Protein AF-A0AB34GRB2-F1 (afdb_monomer_lite)

Secondary structure (DSSP, 8-state):
-----------------PPPPPEETTEEHHHHTT-EEEETTEEEE-EEE--SS--TT-EEEEEEEEE--S-HHHHHHHHHS-S-HHHHHHHHHHHHHHHHHHHTT-EEEEEEEEEESBSSTT--B-SSPPPPPEEE--TTT--HHHHHHHHHTTT-GGG--PPEEP--------PPPTT--SEE-TT-PBPSS--TT-S--EEEEPPPPPS-GGG-----S--------------TT----S----------------

Foldseek 3Di:
DDDDDDDDDDDDDDPDDDDPFDDDQNHTVVCVVQPWDDDPNDTDAFAAEDDPWAAQLAKDKDWDKDFDDPDQVVLLVLQQDPPDVVVSVVVNVVVSVVSCVPRVVHIDTFWMWMWGQAPHRVRHGDQVIFIDFTFGDDCVPAFPVNVSVCSVVVVPCVPDPTDGGDDGDDDGDDDDDPQDAQEAEPSRHHDPPYDNPDNNHYYHDDDDQDPDPVSPDDDPDFDQDDDDDDRDDDPPPPPDCPDDDPPDDDDDDGDGDD

Sequence (258 aa):
MLWSPSTQLASDGNPRGSSPESFIHGIAESQLRYIRQKSNGRNFFQGIFSVTNPHPEIFLVARIEKVLQGNITHCAEPYIKNSDPAKTAQKVHRTAKQVCSRLGQYRMPFAWAARPIFKDIQGSLDLDGRFSPLYKQDSSKLSSEDILKLLSEYKKPEKTKLQIIPGQLNITVECVPVDLSNCITSSYVPLKPFEKNCQNITVEVEEFVPEMTKYCYPFTIYKNHLYVYPLQLKYDSQKTFAKVHSVNYIFWGVKCYL

pLDDT: mean 74.5, std 19.5, range [21.81, 93.88]

Organism: Eschrichtius robustus (NCBI:txid9764)

InterPro domains:
  IPR026791 Dedicator of cytokinesis [PTHR23317] (26-243)

Radius of gyration: 22.98 Å; chains: 1; bounding box: 51×56×65 Å

Structure (mmCIF, N/CA/C/O backbone):
data_AF-A0AB34GRB2-F1
#
_entry.id   AF-A0AB34GRB2-F1
#
loop_
_atom_site.group_PDB
_atom_site.id
_atom_site.type_symbol
_atom_site.label_atom_id
_atom_site.label_alt_id
_atom_site.label_comp_id
_atom_site.label_asym_id
_atom_site.label_entity_id
_atom_site.label_seq_id
_atom_site.pdbx_PDB_ins_code
_atom_site.Cartn_x
_atom_site.Cartn_y
_atom_site.Cartn_z
_atom_site.occupancy
_atom_site.B_iso_or_equiv
_atom_site.auth_seq_id
_atom_site.auth_comp_id
_atom_site.auth_asym_id
_atom_site.auth_atom_id
_atom_site.pdbx_PDB_model_num
ATOM 1 N N . MET A 1 1 ? -15.550 -38.891 -11.348 1.00 27.02 1 MET A N 1
ATOM 2 C CA . MET A 1 1 ? -16.618 -39.278 -12.298 1.00 27.02 1 MET A CA 1
ATOM 3 C C . MET A 1 1 ? -17.055 -37.995 -12.990 1.00 27.02 1 MET A C 1
ATOM 5 O O . MET A 1 1 ? -17.318 -37.056 -12.262 1.00 27.02 1 MET A O 1
ATOM 9 N N . LEU A 1 2 ? -17.069 -37.791 -14.305 1.00 26.56 2 LEU A N 1
ATOM 10 C CA . LEU A 1 2 ? -16.874 -38.613 -15.502 1.00 26.56 2 LEU A CA 1
ATOM 11 C C . LEU A 1 2 ? -16.468 -37.653 -16.654 1.00 26.56 2 LEU A C 1
ATOM 13 O O . LEU A 1 2 ? -16.975 -36.542 -16.715 1.0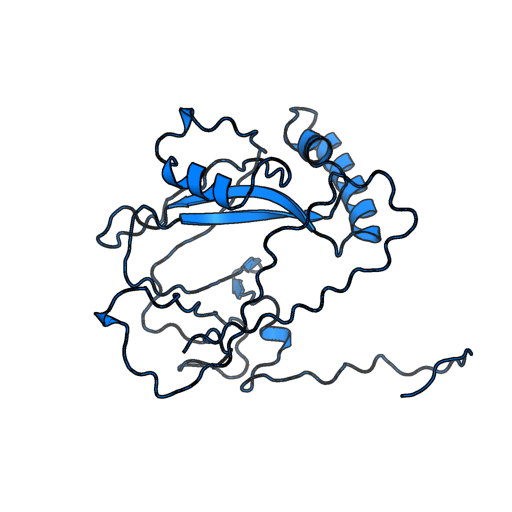0 26.56 2 LEU A O 1
ATOM 17 N N . TRP A 1 3 ? -15.567 -38.132 -17.517 1.00 21.81 3 TRP A N 1
ATOM 18 C CA . TRP A 1 3 ? -15.352 -37.846 -18.952 1.00 21.81 3 TRP A CA 1
ATOM 19 C C . TRP A 1 3 ? -15.154 -36.434 -19.563 1.00 21.81 3 TRP A C 1
ATOM 21 O O . TRP A 1 3 ? -15.990 -35.542 -19.499 1.00 21.81 3 TRP A O 1
ATOM 31 N N . SER A 1 4 ? -14.038 -36.331 -20.302 1.00 24.64 4 SER A N 1
ATOM 32 C CA . SER A 1 4 ? -13.740 -35.469 -21.474 1.00 24.64 4 SER A CA 1
ATOM 33 C C . SER A 1 4 ? -14.314 -36.103 -22.778 1.00 24.64 4 SER A C 1
ATOM 35 O O . SER A 1 4 ? -14.938 -37.155 -22.658 1.00 24.64 4 SER A O 1
ATOM 37 N N . PRO A 1 5 ? -13.930 -35.725 -24.027 1.00 54.19 5 PRO A N 1
ATOM 38 C CA . PRO A 1 5 ? -13.740 -34.432 -24.733 1.00 54.19 5 PRO A CA 1
ATOM 39 C C . PRO A 1 5 ? -14.505 -34.380 -26.105 1.00 54.19 5 PRO A C 1
ATOM 41 O O . PRO A 1 5 ? -15.027 -35.405 -26.531 1.00 54.19 5 PRO A O 1
ATOM 44 N N . SER A 1 6 ? -14.512 -33.244 -26.843 1.00 27.88 6 SER A N 1
ATOM 45 C CA . SER A 1 6 ? -14.322 -33.129 -28.331 1.00 27.88 6 SER A CA 1
ATOM 46 C C . SER A 1 6 ? -15.034 -31.941 -29.025 1.00 27.88 6 SER A C 1
ATOM 48 O O . SER A 1 6 ? -16.241 -31.769 -28.935 1.00 27.88 6 SER A O 1
ATOM 50 N N . THR A 1 7 ? -14.220 -31.158 -29.745 1.00 30.47 7 THR A N 1
ATOM 51 C CA . THR A 1 7 ? -14.365 -30.575 -31.105 1.00 30.47 7 THR A CA 1
ATOM 52 C C . THR A 1 7 ? -15.746 -30.454 -31.785 1.00 30.47 7 THR A C 1
ATOM 54 O O . THR A 1 7 ? -16.326 -31.472 -32.133 1.00 30.47 7 THR A O 1
ATOM 57 N N . GLN A 1 8 ? -16.159 -29.233 -32.172 1.00 25.78 8 GLN A N 1
ATOM 58 C CA . GLN A 1 8 ? -16.252 -28.720 -33.567 1.00 25.78 8 GLN A CA 1
ATOM 59 C C . GLN A 1 8 ? -17.035 -27.390 -33.659 1.00 25.78 8 GLN A C 1
ATOM 61 O O . GLN A 1 8 ? -17.900 -27.095 -32.841 1.00 25.78 8 GLN A O 1
ATOM 66 N N . LEU A 1 9 ? -16.665 -26.577 -34.658 1.00 33.97 9 LEU A N 1
ATOM 67 C CA . LEU A 1 9 ? -17.259 -25.288 -35.020 1.00 33.97 9 LEU A CA 1
ATOM 68 C C . LEU A 1 9 ? -18.750 -25.404 -35.376 1.00 33.97 9 LEU A C 1
ATOM 70 O O . LEU A 1 9 ? -19.115 -26.216 -36.221 1.00 33.97 9 LEU A O 1
ATOM 74 N N . ALA A 1 10 ? -19.550 -24.459 -34.883 1.00 28.45 10 ALA A N 1
ATOM 75 C CA . ALA A 1 10 ? -20.727 -23.955 -35.583 1.00 28.45 10 ALA A CA 1
ATOM 76 C C . ALA A 1 10 ? -20.834 -22.442 -35.340 1.00 28.45 10 ALA A C 1
ATOM 78 O O . ALA A 1 10 ? -20.855 -21.974 -34.202 1.00 28.45 10 ALA A O 1
ATOM 79 N N . SER A 1 11 ? -20.820 -21.688 -36.436 1.00 36.62 11 SER A N 1
ATOM 80 C CA . SER A 1 11 ? -21.210 -20.283 -36.496 1.00 36.62 11 SER A CA 1
ATOM 81 C C . SER A 1 11 ? -22.723 -20.209 -36.342 1.00 36.62 11 SER A C 1
ATOM 83 O O . SER A 1 11 ? -23.408 -20.809 -37.157 1.00 36.62 11 SER A O 1
ATOM 85 N N . ASP A 1 12 ? -23.221 -19.455 -35.363 1.00 30.14 12 ASP A N 1
ATOM 86 C CA . ASP A 1 12 ? -24.378 -18.582 -35.570 1.00 30.14 12 ASP A CA 1
ATOM 87 C C . ASP A 1 12 ? -24.493 -17.548 -34.446 1.00 30.14 12 ASP A C 1
ATOM 89 O O . ASP A 1 12 ? -24.194 -17.804 -33.278 1.00 30.14 12 ASP A O 1
ATOM 93 N N . GLY A 1 13 ? -24.826 -16.323 -34.846 1.00 40.25 13 GLY A N 1
ATOM 94 C CA . GLY A 1 13 ? -24.768 -15.135 -34.010 1.00 40.25 13 GLY A CA 1
ATOM 95 C C . GLY A 1 13 ? -25.856 -15.076 -32.941 1.00 40.25 13 GLY A C 1
ATOM 96 O O . GLY A 1 13 ? -27.032 -15.286 -33.214 1.00 40.25 13 GLY A O 1
ATOM 97 N N . ASN A 1 14 ? -25.459 -14.677 -31.733 1.00 30.56 14 ASN A N 1
ATOM 98 C CA . ASN A 1 14 ? -26.323 -13.979 -30.784 1.00 30.56 14 ASN A CA 1
ATOM 99 C C . ASN A 1 14 ? -25.435 -13.116 -29.859 1.00 30.56 14 ASN A C 1
ATOM 101 O O . ASN A 1 14 ? -24.298 -13.512 -29.570 1.00 30.56 14 ASN A O 1
ATOM 105 N N . PRO A 1 15 ? -25.869 -11.913 -29.436 1.00 41.78 15 PRO A N 1
ATOM 106 C CA . PRO A 1 15 ? -25.016 -10.970 -28.739 1.00 41.78 15 PRO A CA 1
ATOM 107 C C . PRO A 1 15 ? -24.696 -11.503 -27.343 1.00 41.78 15 PRO A C 1
ATOM 109 O O . PRO A 1 15 ? -25.518 -12.143 -26.692 1.00 41.78 15 PRO A O 1
ATOM 112 N N . ARG A 1 16 ? -23.458 -11.246 -26.917 1.00 39.62 16 ARG A N 1
ATOM 113 C CA . ARG A 1 16 ? -22.867 -11.616 -25.626 1.00 39.62 16 ARG A CA 1
ATOM 114 C C . ARG A 1 16 ? -23.901 -11.571 -24.496 1.00 39.62 16 ARG A C 1
ATOM 116 O O . ARG A 1 16 ? -24.276 -10.488 -24.055 1.00 39.62 16 ARG A O 1
ATOM 123 N N . GLY A 1 17 ? -24.312 -12.744 -24.014 1.00 35.34 17 GLY A N 1
ATOM 124 C CA . GLY A 1 17 ? -25.063 -12.862 -22.773 1.00 35.34 17 GLY A CA 1
ATOM 125 C C . GLY A 1 17 ? -24.242 -12.251 -21.644 1.00 35.34 17 GLY A C 1
ATOM 126 O O . GLY A 1 17 ? -23.147 -12.723 -21.338 1.00 35.34 17 GLY A O 1
ATOM 127 N N . SER A 1 18 ? -24.744 -11.167 -21.058 1.00 52.47 18 SER A N 1
ATOM 128 C CA . SER A 1 18 ? -24.272 -10.690 -19.766 1.00 52.47 18 SER A CA 1
ATOM 129 C C . SER A 1 18 ? -24.485 -11.824 -18.770 1.00 52.47 18 SER A C 1
ATOM 131 O O . SER A 1 18 ? -25.618 -12.265 -18.575 1.00 52.47 18 SER A O 1
ATOM 133 N N . SER A 1 19 ? -23.407 -12.322 -18.165 1.00 58.12 19 SER A N 1
ATOM 134 C CA . SER A 1 19 ? -23.514 -13.188 -16.991 1.00 58.12 19 SER A CA 1
ATOM 135 C C . SER A 1 19 ? -24.478 -12.539 -15.988 1.00 58.12 19 SER A C 1
ATOM 137 O O . SER A 1 19 ? -24.339 -11.330 -15.775 1.00 58.12 19 SER A O 1
ATOM 139 N N . PRO A 1 20 ? -25.437 -13.277 -15.401 1.00 71.75 20 PRO A N 1
ATOM 140 C CA . PRO A 1 20 ? -26.362 -12.702 -14.431 1.00 71.75 20 PRO A CA 1
ATOM 141 C C . PRO A 1 20 ? -25.567 -12.029 -13.309 1.00 71.75 20 PRO A C 1
ATOM 143 O O . PRO A 1 20 ? -24.647 -12.628 -12.749 1.00 71.75 20 PRO A O 1
ATOM 146 N N . GLU A 1 21 ? -25.872 -10.759 -13.045 1.00 79.81 21 GLU A N 1
ATOM 147 C CA . GLU A 1 21 ? -25.215 -9.988 -11.993 1.00 79.81 21 GLU A CA 1
ATOM 148 C C . GLU A 1 21 ? -25.595 -10.589 -10.635 1.00 79.81 21 GLU A C 1
ATOM 150 O O . GLU A 1 21 ? -26.772 -10.690 -10.287 1.00 79.81 21 GLU A O 1
ATOM 155 N N . SER A 1 22 ? -24.594 -11.060 -9.896 1.00 84.06 22 SER A N 1
ATOM 156 C CA . SER A 1 22 ? -24.742 -11.570 -8.537 1.00 84.06 22 SER A CA 1
ATOM 157 C C . SER A 1 22 ? -24.906 -10.408 -7.560 1.00 84.06 22 SER A C 1
ATOM 159 O O . SER A 1 22 ? -24.262 -9.366 -7.695 1.00 84.06 22 SER A O 1
ATOM 161 N N . PHE A 1 23 ? -25.751 -10.598 -6.548 1.00 82.62 23 PHE A N 1
ATOM 162 C CA . PHE A 1 23 ? -25.981 -9.614 -5.493 1.00 82.62 23 PHE A CA 1
ATOM 163 C C . PHE A 1 23 ? -25.567 -10.185 -4.137 1.00 82.62 23 PHE A C 1
ATOM 165 O O . PHE A 1 23 ? -25.915 -11.315 -3.799 1.00 82.62 23 PHE A O 1
ATOM 172 N N . ILE A 1 24 ? -24.864 -9.383 -3.340 1.00 79.69 24 ILE A N 1
ATOM 173 C CA . ILE A 1 24 ? -24.486 -9.686 -1.957 1.00 79.69 24 ILE A CA 1
ATOM 174 C C . ILE A 1 24 ? -25.167 -8.643 -1.072 1.00 79.69 24 ILE A C 1
ATOM 176 O O . ILE A 1 24 ? -24.958 -7.447 -1.252 1.00 79.69 24 ILE A O 1
ATOM 180 N N . HIS A 1 25 ? -26.039 -9.081 -0.159 1.00 83.31 25 HIS A N 1
ATOM 181 C CA . HIS A 1 25 ? -26.825 -8.192 0.714 1.00 83.31 25 HIS A CA 1
ATOM 182 C C . HIS A 1 25 ? -27.579 -7.062 -0.027 1.00 83.31 25 HIS A C 1
ATOM 184 O O . HIS A 1 25 ? -27.775 -5.976 0.511 1.00 83.31 25 HIS A O 1
ATOM 190 N N . GLY A 1 26 ? -28.021 -7.321 -1.264 1.00 79.62 26 GLY A N 1
ATOM 191 C CA . GLY A 1 26 ? -28.734 -6.346 -2.101 1.00 79.62 26 GLY A CA 1
ATOM 192 C C . GLY A 1 26 ? -27.837 -5.363 -2.864 1.00 79.62 26 GLY A C 1
ATOM 193 O O . GLY A 1 26 ? -28.360 -4.487 -3.546 1.00 79.62 26 GLY A O 1
ATOM 194 N N . ILE A 1 27 ? -26.512 -5.519 -2.787 1.00 82.50 27 ILE A N 1
ATOM 195 C CA . ILE A 1 27 ? -25.517 -4.752 -3.546 1.00 82.50 27 ILE A CA 1
ATOM 196 C C . ILE A 1 27 ? -25.003 -5.619 -4.695 1.00 82.50 27 ILE A C 1
ATOM 198 O O . ILE A 1 27 ? -24.708 -6.798 -4.495 1.00 82.50 27 ILE A O 1
ATOM 202 N N . ALA A 1 28 ? -24.873 -5.050 -5.891 1.00 82.88 28 ALA A N 1
ATOM 203 C CA . ALA A 1 28 ? -24.285 -5.761 -7.019 1.00 82.88 28 ALA A CA 1
ATOM 204 C C . ALA A 1 28 ? -22.810 -6.103 -6.741 1.00 82.88 28 ALA A C 1
ATOM 206 O O . ALA A 1 28 ? -22.023 -5.239 -6.350 1.00 82.88 28 ALA A O 1
ATOM 207 N N . GLU A 1 29 ? -22.394 -7.349 -6.982 1.00 82.12 29 GLU A N 1
ATOM 208 C CA . GLU A 1 29 ? -21.014 -7.795 -6.734 1.00 82.12 29 GLU A CA 1
ATOM 209 C C . GLU A 1 29 ? -19.994 -6.966 -7.539 1.00 82.12 29 GLU A C 1
ATOM 211 O O . GLU A 1 29 ? -18.870 -6.729 -7.096 1.00 82.12 29 GLU A O 1
ATOM 216 N N . SER A 1 30 ? -20.406 -6.449 -8.700 1.00 78.50 30 SER A N 1
ATOM 217 C CA . SER A 1 30 ? -19.626 -5.525 -9.527 1.00 78.50 30 SER A CA 1
ATOM 218 C C . SER A 1 30 ? -19.207 -4.251 -8.777 1.00 78.50 30 SER A C 1
ATOM 220 O O . SER A 1 30 ? -18.108 -3.750 -9.011 1.00 78.50 30 SER A O 1
ATOM 222 N N . GLN A 1 31 ? -20.034 -3.765 -7.845 1.00 74.12 31 GLN A N 1
ATOM 223 C CA . GLN A 1 31 ? -19.761 -2.593 -7.007 1.00 74.12 31 GLN A CA 1
ATOM 224 C C . GLN A 1 31 ? -18.837 -2.913 -5.823 1.00 74.12 31 GLN A C 1
ATOM 226 O O . GLN A 1 31 ? -18.168 -2.023 -5.303 1.00 74.12 31 GLN A O 1
ATOM 231 N N . LEU A 1 32 ? -18.775 -4.182 -5.409 1.00 73.00 32 LEU A N 1
ATOM 232 C CA . LEU A 1 32 ? -17.924 -4.659 -4.314 1.00 73.00 32 LEU A CA 1
ATOM 233 C C . LEU A 1 32 ? -16.517 -5.052 -4.791 1.00 73.00 32 LEU A C 1
ATOM 235 O O . LEU A 1 32 ? -15.560 -5.071 -4.013 1.00 73.00 32 LEU A O 1
ATOM 239 N N . ARG A 1 33 ? -16.356 -5.344 -6.086 1.00 63.81 33 ARG A N 1
ATOM 240 C CA . ARG A 1 33 ? -15.054 -5.641 -6.694 1.00 63.81 33 ARG A CA 1
ATOM 241 C C . ARG A 1 33 ? -14.240 -4.360 -6.849 1.00 63.81 33 ARG A C 1
ATOM 243 O O . ARG A 1 33 ? -14.507 -3.552 -7.730 1.00 63.81 33 ARG A O 1
ATOM 250 N N . TYR A 1 34 ? -13.183 -4.228 -6.043 1.00 61.94 34 TYR A N 1
ATOM 251 C CA . TYR A 1 34 ? -12.310 -3.048 -6.019 1.00 61.94 34 TYR A CA 1
ATOM 252 C C . TYR A 1 34 ? -13.103 -1.773 -5.732 1.00 61.94 34 TYR A C 1
ATOM 254 O O . TYR A 1 34 ? -13.219 -0.918 -6.608 1.00 61.94 34 TYR A O 1
ATOM 262 N N . ILE A 1 35 ? -13.631 -1.666 -4.510 1.00 64.38 35 ILE A N 1
ATOM 263 C CA . ILE A 1 35 ? -14.419 -0.517 -4.052 1.00 64.38 35 ILE A CA 1
ATOM 264 C C . ILE A 1 35 ? -13.646 0.772 -4.329 1.00 64.38 35 ILE A C 1
ATOM 266 O O . ILE A 1 35 ? -12.600 1.060 -3.743 1.00 64.38 35 ILE A O 1
ATOM 270 N N . ARG A 1 36 ? -14.141 1.491 -5.333 1.00 66.44 36 ARG A N 1
ATOM 271 C CA . ARG A 1 36 ? -13.562 2.707 -5.884 1.00 66.44 36 ARG A CA 1
ATOM 272 C C . ARG A 1 36 ? -14.612 3.777 -5.765 1.00 66.44 36 ARG A C 1
ATOM 274 O O . ARG A 1 36 ? -15.684 3.657 -6.348 1.00 66.44 36 ARG A O 1
ATOM 281 N N . GLN A 1 37 ? -14.267 4.835 -5.064 1.00 66.56 37 GLN A N 1
ATOM 282 C CA . GLN A 1 37 ? -15.073 6.030 -5.048 1.00 66.56 37 GLN A CA 1
ATOM 283 C C . GLN A 1 37 ? -14.692 6.948 -6.194 1.00 66.56 37 GLN A C 1
ATOM 285 O O . GLN A 1 37 ? -13.540 6.974 -6.640 1.00 66.56 37 GLN A O 1
ATOM 290 N N . LYS A 1 38 ? -15.671 7.720 -6.659 1.00 64.75 38 LYS A N 1
ATOM 291 C CA . LYS A 1 38 ? -15.465 8.785 -7.637 1.00 64.75 38 LYS A CA 1
ATOM 292 C C . LYS A 1 38 ? -15.625 10.138 -6.965 1.00 64.75 38 LYS A C 1
ATOM 294 O O . LYS A 1 38 ? -16.671 10.435 -6.401 1.00 64.75 38 LYS A O 1
ATOM 299 N N . SER A 1 39 ? -14.608 10.982 -7.099 1.00 65.25 39 SER A N 1
ATOM 300 C CA . SER A 1 39 ? -14.648 12.392 -6.700 1.00 65.25 39 SER A CA 1
ATOM 301 C C . SER A 1 39 ? -13.865 13.195 -7.725 1.00 65.25 39 SER A C 1
ATOM 303 O O . SER A 1 39 ? -12.772 12.795 -8.133 1.00 65.25 39 SER A O 1
ATOM 305 N N . ASN A 1 40 ? -14.452 14.293 -8.206 1.00 66.94 40 ASN A N 1
ATOM 306 C CA . ASN A 1 40 ? -13.853 15.183 -9.208 1.00 66.94 40 ASN A CA 1
ATOM 307 C C . ASN A 1 40 ? -13.299 14.446 -10.449 1.00 66.94 40 ASN A C 1
ATOM 309 O O . ASN A 1 40 ? -12.215 14.750 -10.945 1.00 66.94 40 ASN A O 1
ATOM 313 N N . GLY A 1 41 ? -14.018 13.423 -10.927 1.00 68.25 41 GLY A N 1
ATOM 314 C CA . GLY A 1 41 ? -13.624 12.625 -12.097 1.00 68.25 41 GLY A CA 1
ATOM 315 C C . GLY A 1 41 ? -12.454 11.658 -11.867 1.00 68.25 41 GLY A C 1
ATOM 316 O O . GLY A 1 41 ? -11.987 11.032 -12.819 1.00 68.25 41 GLY A O 1
ATOM 317 N N . ARG A 1 42 ? -11.976 11.503 -10.626 1.00 64.75 42 ARG A N 1
ATOM 318 C CA . ARG A 1 42 ? -10.907 10.566 -10.258 1.00 64.75 42 ARG A CA 1
ATOM 319 C C . ARG A 1 42 ? -11.463 9.407 -9.445 1.00 64.75 42 ARG A C 1
ATOM 321 O O . ARG A 1 42 ? -12.305 9.603 -8.575 1.00 64.75 42 ARG A O 1
ATOM 328 N N . ASN A 1 43 ? -10.958 8.208 -9.733 1.00 67.25 43 ASN A N 1
ATOM 329 C CA . ASN A 1 43 ? -11.222 7.029 -8.917 1.00 67.25 43 ASN A CA 1
ATOM 330 C C . ASN A 1 43 ? -10.195 6.968 -7.785 1.00 67.25 43 ASN A C 1
ATOM 332 O O . ASN A 1 43 ? -8.995 7.030 -8.058 1.00 67.25 43 ASN A O 1
ATOM 336 N N . PHE A 1 44 ? -10.651 6.794 -6.553 1.00 69.44 44 PHE A N 1
ATOM 337 C CA . PHE A 1 44 ? -9.796 6.560 -5.395 1.00 69.44 44 PHE A CA 1
ATOM 338 C C . PHE A 1 44 ? -10.303 5.361 -4.602 1.00 69.44 44 PHE A C 1
ATOM 340 O O . PHE A 1 44 ? -11.483 5.020 -4.639 1.00 69.44 44 PHE A O 1
ATOM 347 N N . PHE A 1 45 ? -9.384 4.684 -3.926 1.00 74.50 45 PHE A N 1
ATOM 348 C CA . PHE A 1 45 ? -9.732 3.659 -2.954 1.00 74.50 45 PHE A CA 1
ATOM 349 C C . PHE A 1 45 ? -9.952 4.347 -1.612 1.00 74.50 45 PHE A C 1
ATOM 351 O O . PHE A 1 45 ? -9.134 5.180 -1.221 1.00 74.50 45 PHE A O 1
ATOM 358 N N . GLN A 1 46 ? -11.032 3.994 -0.924 1.00 76.06 46 GLN A N 1
ATOM 359 C CA . GLN A 1 46 ? -11.300 4.456 0.432 1.00 76.06 46 GLN A CA 1
ATOM 360 C C . GLN A 1 46 ? -11.543 3.251 1.333 1.00 76.06 46 GLN A C 1
ATOM 362 O O . GLN A 1 46 ? -12.214 2.294 0.945 1.00 76.06 46 GLN A O 1
ATOM 367 N N . GLY A 1 47 ? -10.984 3.317 2.535 1.00 79.81 47 GLY A N 1
ATOM 368 C CA . GLY A 1 47 ? -11.255 2.393 3.623 1.00 79.81 47 GLY A CA 1
ATOM 369 C C . GLY A 1 47 ? -11.363 3.184 4.916 1.00 79.81 47 GLY A C 1
ATOM 370 O O . GLY A 1 47 ? -10.669 4.187 5.087 1.00 79.81 47 GLY A O 1
ATOM 371 N N . ILE A 1 48 ? -12.249 2.739 5.794 1.00 84.19 48 ILE A N 1
ATOM 372 C CA . ILE A 1 48 ? -12.386 3.249 7.155 1.00 84.19 48 ILE A CA 1
ATOM 373 C C . ILE A 1 48 ? -11.753 2.228 8.079 1.00 84.19 48 ILE A C 1
ATOM 375 O O . ILE A 1 48 ? -11.944 1.025 7.905 1.00 84.19 48 ILE A O 1
ATOM 379 N N . PHE A 1 49 ? -11.016 2.725 9.060 1.00 85.25 49 PHE A N 1
ATOM 380 C CA . PHE A 1 49 ? -10.341 1.902 10.044 1.00 85.25 49 PHE A CA 1
ATOM 381 C C . PHE A 1 49 ? -10.777 2.360 11.425 1.00 85.25 49 PHE A C 1
ATOM 383 O O . PHE A 1 49 ? -10.586 3.523 11.786 1.00 85.25 49 PHE A O 1
ATOM 390 N N . SER A 1 50 ? -11.336 1.433 12.190 1.00 82.50 50 SER A N 1
ATOM 391 C CA . SER A 1 50 ? -11.540 1.611 13.622 1.00 82.50 50 SER A CA 1
ATOM 392 C C . SER A 1 50 ? -10.227 1.268 14.323 1.00 82.50 50 SER A C 1
ATOM 394 O O . SER A 1 50 ? -9.676 0.193 14.102 1.00 82.50 50 SER A O 1
ATOM 396 N N . VAL A 1 51 ? -9.685 2.200 15.111 1.00 84.31 51 VAL A N 1
ATOM 397 C CA . VAL A 1 51 ? -8.412 2.011 15.823 1.00 84.31 51 VAL A CA 1
ATOM 398 C C . VAL A 1 51 ? -8.657 2.135 17.319 1.00 84.31 51 VAL A C 1
ATOM 400 O O . VAL A 1 51 ? -8.815 3.240 17.836 1.00 84.31 51 VAL A O 1
ATOM 403 N N . THR A 1 52 ? -8.675 1.000 18.017 1.00 84.06 52 THR A N 1
ATOM 404 C CA . THR A 1 52 ? -8.972 0.954 19.457 1.00 84.06 52 THR A CA 1
ATOM 405 C C . THR A 1 52 ? -7.825 1.493 20.311 1.00 84.06 52 THR A C 1
ATOM 407 O O . THR A 1 52 ? -8.061 2.097 21.356 1.00 84.06 52 THR A O 1
ATOM 410 N N . ASN A 1 53 ? -6.575 1.271 19.890 1.00 85.50 53 ASN A N 1
ATOM 411 C CA . ASN A 1 53 ? -5.384 1.697 20.627 1.00 85.50 53 ASN A CA 1
ATOM 412 C C . ASN A 1 53 ? -4.422 2.478 19.717 1.00 85.50 53 ASN A C 1
ATOM 414 O O . ASN A 1 53 ? -3.514 1.879 19.132 1.00 85.50 53 ASN A O 1
ATOM 418 N N . PRO A 1 54 ? -4.613 3.800 19.566 1.00 89.56 54 PRO A N 1
ATOM 419 C CA . PRO A 1 54 ? -3.730 4.624 18.755 1.00 89.56 54 PRO A CA 1
ATOM 420 C C . PRO A 1 54 ? -2.278 4.578 19.242 1.00 89.56 54 PRO A C 1
ATOM 422 O O . PRO A 1 54 ? -2.002 4.617 20.440 1.00 89.56 54 PRO A O 1
ATOM 425 N N . HIS A 1 55 ? -1.329 4.507 18.308 1.00 90.88 55 HIS A N 1
ATOM 426 C CA . HIS A 1 55 ? 0.093 4.426 18.638 1.00 90.88 55 HIS A CA 1
ATOM 427 C C . HIS A 1 55 ? 0.960 4.997 17.505 1.00 90.88 55 HIS A C 1
ATOM 429 O O . HIS A 1 55 ? 0.661 4.747 16.333 1.00 90.88 55 HIS A O 1
ATOM 435 N N . PRO A 1 56 ? 2.079 5.691 17.802 1.00 90.00 56 PRO A N 1
ATOM 436 C CA . PRO A 1 56 ? 2.984 6.222 16.776 1.00 90.00 56 PRO A CA 1
ATOM 437 C C . PRO A 1 56 ? 3.710 5.143 15.956 1.00 90.00 56 PRO A C 1
ATOM 439 O O . PRO A 1 56 ? 4.359 5.461 14.963 1.00 90.00 56 PRO A O 1
ATOM 442 N N . GLU A 1 57 ? 3.614 3.874 16.362 1.00 90.00 57 GLU A N 1
ATOM 443 C CA . GLU A 1 57 ? 4.124 2.718 15.606 1.00 90.00 57 GLU A CA 1
ATOM 444 C C . GLU A 1 57 ? 3.047 2.031 14.753 1.00 90.00 57 GLU A C 1
ATOM 446 O O . GLU A 1 57 ? 3.283 0.963 14.192 1.00 90.00 57 GLU A O 1
ATOM 451 N N . ILE A 1 58 ? 1.861 2.631 14.622 1.00 90.62 58 ILE A N 1
ATOM 452 C CA . ILE A 1 58 ? 0.897 2.226 13.599 1.00 90.62 58 ILE A CA 1
ATOM 453 C C . ILE A 1 58 ? 1.294 2.911 12.296 1.00 90.62 58 ILE A C 1
ATOM 455 O O . ILE A 1 58 ? 1.205 4.135 12.150 1.00 90.62 58 ILE A O 1
ATOM 459 N N . PHE A 1 59 ? 1.727 2.098 11.338 1.00 91.62 59 PHE A N 1
ATOM 460 C CA . PHE A 1 59 ? 2.175 2.552 10.031 1.00 91.62 59 PHE A CA 1
ATOM 461 C C . PHE A 1 59 ? 1.167 2.197 8.947 1.00 91.62 59 PHE A C 1
ATOM 463 O O . PHE A 1 59 ? 0.688 1.068 8.861 1.00 91.62 59 PHE A O 1
ATOM 470 N N . LEU A 1 60 ? 0.949 3.137 8.034 1.00 91.12 60 LEU A N 1
ATOM 471 C CA . LEU A 1 60 ? 0.403 2.830 6.726 1.00 91.12 60 LEU A CA 1
ATOM 472 C C . LEU A 1 60 ? 1.552 2.442 5.801 1.00 91.12 60 LEU A C 1
ATOM 474 O O . LEU A 1 60 ? 2.432 3.254 5.515 1.00 91.12 60 LEU A O 1
ATOM 478 N N . VAL A 1 61 ? 1.530 1.197 5.327 1.00 92.12 61 VAL A N 1
ATOM 479 C CA . VAL A 1 61 ? 2.535 0.651 4.411 1.00 92.12 61 VAL A CA 1
ATOM 480 C C . VAL A 1 61 ? 1.937 0.548 3.015 1.00 92.12 61 VAL A C 1
ATOM 482 O O . VAL A 1 61 ? 1.025 -0.237 2.765 1.00 92.12 61 VAL A O 1
ATOM 485 N N . ALA A 1 62 ? 2.481 1.316 2.080 1.00 91.88 62 ALA A N 1
ATOM 486 C CA . ALA A 1 62 ? 2.131 1.236 0.675 1.00 91.88 62 ALA A CA 1
ATOM 487 C C . ALA A 1 62 ? 3.038 0.224 -0.023 1.00 91.88 62 ALA A C 1
ATOM 489 O O . ALA A 1 62 ? 4.253 0.413 -0.092 1.00 91.88 62 ALA A O 1
ATOM 490 N N . ARG A 1 63 ? 2.447 -0.842 -0.567 1.00 90.31 63 ARG A N 1
ATOM 491 C CA . ARG A 1 63 ? 3.142 -1.807 -1.426 1.00 90.31 63 ARG A CA 1
ATOM 492 C C . ARG A 1 63 ? 2.789 -1.535 -2.880 1.00 90.31 63 ARG A C 1
ATOM 494 O O . ARG A 1 63 ? 1.621 -1.521 -3.254 1.00 90.31 63 ARG A O 1
ATOM 501 N N . ILE A 1 64 ? 3.812 -1.313 -3.691 1.00 91.12 64 ILE A N 1
ATOM 502 C CA . ILE A 1 64 ? 3.697 -1.056 -5.120 1.00 91.12 64 ILE A CA 1
ATOM 503 C C . ILE A 1 64 ? 4.102 -2.331 -5.839 1.00 91.12 64 ILE A C 1
ATOM 505 O O . ILE A 1 64 ? 5.250 -2.780 -5.770 1.00 91.12 64 ILE A O 1
ATOM 509 N N . GLU A 1 65 ? 3.148 -2.887 -6.567 1.00 89.75 65 GLU A N 1
ATOM 510 C CA . GLU A 1 65 ? 3.373 -4.011 -7.457 1.00 89.75 65 GLU A CA 1
ATOM 511 C C . GLU A 1 65 ? 3.502 -3.537 -8.902 1.00 89.75 65 GLU A C 1
ATOM 513 O O . GLU A 1 65 ? 2.920 -2.533 -9.320 1.00 89.75 65 GLU A O 1
ATOM 518 N N . LYS A 1 66 ? 4.246 -4.303 -9.692 1.00 88.69 66 LYS A N 1
ATOM 519 C CA . LYS A 1 66 ? 4.364 -4.123 -11.137 1.00 88.69 66 LYS A CA 1
ATOM 520 C C . LYS A 1 66 ? 3.968 -5.410 -11.844 1.00 88.69 66 LYS A C 1
ATOM 522 O O . LYS A 1 66 ? 3.983 -6.485 -11.253 1.00 88.69 66 LYS A O 1
ATOM 527 N N . VAL A 1 67 ? 3.613 -5.315 -13.122 1.00 89.00 67 VAL A N 1
ATOM 528 C CA . VAL A 1 67 ? 3.481 -6.504 -13.970 1.00 89.00 67 VAL A CA 1
ATOM 529 C C . VAL A 1 67 ? 4.801 -7.275 -13.982 1.00 89.00 67 VAL A C 1
ATOM 531 O O . VAL A 1 67 ? 5.867 -6.667 -14.089 1.00 89.00 67 VAL A O 1
ATOM 534 N N . LEU A 1 68 ? 4.721 -8.601 -13.869 1.00 86.81 68 LEU A N 1
ATOM 535 C CA . LEU A 1 68 ? 5.893 -9.473 -13.854 1.00 86.81 68 LEU A CA 1
ATOM 536 C C . LEU A 1 68 ? 6.786 -9.215 -15.082 1.00 86.81 68 LEU A C 1
ATOM 538 O O . LEU A 1 68 ? 6.353 -9.391 -16.220 1.00 86.81 68 LEU A O 1
ATOM 542 N N . GLN A 1 69 ? 8.035 -8.804 -14.848 1.00 86.19 69 GLN A N 1
ATOM 543 C CA . GLN A 1 69 ? 8.971 -8.387 -15.898 1.00 86.19 69 GLN A CA 1
ATOM 544 C C . GLN A 1 69 ? 10.401 -8.910 -15.636 1.00 86.19 69 GLN A C 1
ATOM 546 O O . GLN A 1 69 ? 11.387 -8.204 -15.796 1.00 86.19 69 GLN A O 1
ATOM 551 N N . GLY A 1 70 ? 10.563 -10.172 -15.244 1.00 83.62 70 GLY A N 1
ATOM 552 C CA . GLY A 1 70 ? 11.896 -10.722 -14.962 1.00 83.62 70 GLY A CA 1
ATOM 553 C C . GLY A 1 70 ? 12.560 -10.053 -13.750 1.00 83.62 70 GLY A C 1
ATOM 554 O O . GLY A 1 70 ? 11.893 -9.761 -12.762 1.00 83.62 70 GLY A O 1
ATOM 555 N N . ASN A 1 71 ? 13.880 -9.836 -13.792 1.00 84.38 71 ASN A N 1
ATOM 556 C CA . ASN A 1 71 ? 14.630 -9.348 -12.629 1.00 84.38 71 ASN A CA 1
ATOM 557 C C . ASN A 1 71 ? 14.298 -7.879 -12.297 1.00 84.38 71 ASN A C 1
ATOM 559 O O . ASN A 1 71 ? 14.435 -6.980 -13.134 1.00 84.38 71 ASN A O 1
ATOM 563 N N . ILE A 1 72 ? 13.934 -7.631 -11.036 1.00 87.19 72 ILE A N 1
ATOM 564 C CA . ILE A 1 72 ? 13.540 -6.310 -10.537 1.00 87.19 72 ILE A CA 1
ATOM 565 C C . ILE A 1 72 ? 14.629 -5.241 -10.689 1.00 87.19 72 ILE A C 1
ATOM 567 O O . ILE A 1 72 ? 14.315 -4.082 -10.944 1.00 87.19 72 ILE A O 1
ATOM 571 N N . THR A 1 73 ? 15.908 -5.605 -10.579 1.00 88.19 73 THR A N 1
ATOM 572 C CA . THR A 1 73 ? 17.021 -4.651 -10.681 1.00 88.19 73 THR A CA 1
ATOM 573 C C . THR A 1 73 ? 17.093 -4.044 -12.080 1.00 88.19 73 THR A C 1
ATOM 575 O O . THR A 1 73 ? 17.161 -2.824 -12.200 1.00 88.19 73 THR A O 1
ATOM 578 N N . HIS A 1 74 ? 16.952 -4.860 -13.127 1.00 87.44 74 HIS A N 1
ATOM 579 C CA . HIS A 1 74 ? 16.860 -4.373 -14.509 1.00 87.44 74 HIS A CA 1
ATOM 580 C C . HIS A 1 74 ? 15.559 -3.607 -14.773 1.00 87.44 74 HIS A C 1
ATOM 582 O O . HIS A 1 74 ? 15.531 -2.669 -15.565 1.00 87.44 74 HIS A O 1
ATOM 588 N N . CYS A 1 75 ? 14.468 -3.979 -14.102 1.00 88.69 75 CYS A N 1
ATOM 589 C CA . CYS A 1 75 ? 13.185 -3.296 -14.257 1.00 88.69 75 CYS A CA 1
ATOM 590 C C . CYS A 1 75 ? 13.154 -1.907 -13.632 1.00 88.69 75 CYS A C 1
ATOM 592 O O . CYS A 1 75 ? 12.473 -1.033 -14.163 1.00 88.69 75 CYS A O 1
ATOM 594 N N . ALA A 1 76 ? 13.816 -1.730 -12.489 1.00 91.56 76 ALA A N 1
ATOM 595 C CA . ALA A 1 76 ? 13.854 -0.477 -11.745 1.00 91.56 76 ALA A CA 1
ATOM 596 C C . ALA A 1 76 ? 14.894 0.501 -12.314 1.00 91.56 76 ALA A C 1
ATOM 598 O O . ALA A 1 76 ? 14.723 1.711 -12.211 1.00 91.56 76 ALA A O 1
ATOM 599 N N . GLU A 1 77 ? 15.943 -0.012 -12.957 1.00 91.19 77 GLU A N 1
ATOM 600 C CA . GLU A 1 77 ? 17.052 0.768 -13.512 1.00 91.19 77 GLU A CA 1
ATOM 601 C C . GLU A 1 77 ? 16.629 1.978 -14.374 1.00 91.19 77 GLU A C 1
ATOM 603 O O . GLU A 1 77 ? 17.162 3.062 -14.128 1.00 91.19 77 GLU A O 1
ATOM 608 N N . PRO A 1 78 ? 15.652 1.885 -15.304 1.00 90.88 78 PRO A N 1
ATOM 609 C CA . PRO A 1 78 ? 15.204 3.038 -16.091 1.00 90.88 78 PRO A CA 1
ATOM 610 C C . PRO A 1 78 ? 14.557 4.151 -15.261 1.00 90.88 78 PRO A C 1
ATOM 612 O O . PRO A 1 78 ? 14.512 5.285 -15.712 1.00 90.88 78 PRO A O 1
ATOM 615 N N . TYR A 1 79 ? 14.029 3.838 -14.077 1.00 89.06 79 TYR A N 1
ATOM 616 C CA . TYR A 1 79 ? 13.418 4.831 -13.190 1.00 89.06 79 TYR A CA 1
ATOM 617 C C . TYR A 1 79 ? 14.458 5.515 -12.300 1.00 89.06 79 TYR A C 1
ATOM 619 O O . TYR A 1 79 ? 14.220 6.614 -11.819 1.00 89.06 79 TYR A O 1
ATOM 627 N N . ILE A 1 80 ? 15.593 4.853 -12.061 1.00 91.56 80 ILE A N 1
ATOM 628 C CA . ILE A 1 80 ? 16.640 5.306 -11.138 1.00 91.56 80 ILE A CA 1
ATOM 629 C C . ILE A 1 80 ? 17.738 6.072 -11.882 1.00 91.56 80 ILE A C 1
ATOM 631 O O . ILE A 1 80 ? 18.309 7.020 -11.348 1.00 91.56 80 ILE A O 1
ATOM 635 N N . LYS A 1 81 ? 18.066 5.659 -13.111 1.00 87.12 81 LYS A N 1
ATOM 636 C CA . LYS A 1 81 ? 19.102 6.314 -13.911 1.00 87.12 81 LYS A CA 1
ATOM 637 C C . LYS A 1 81 ? 18.621 7.672 -14.415 1.00 87.12 81 LYS A C 1
ATOM 639 O O . LYS A 1 81 ? 17.551 7.781 -15.003 1.00 87.12 81 LYS A O 1
ATOM 644 N N . ASN A 1 82 ? 19.469 8.686 -14.259 1.00 71.19 82 ASN A N 1
ATOM 645 C CA . ASN A 1 82 ? 19.202 10.059 -14.689 1.00 71.19 82 ASN A CA 1
ATOM 646 C C . ASN A 1 82 ? 19.477 10.256 -16.197 1.00 71.19 82 ASN A C 1
ATOM 648 O O . ASN A 1 82 ? 20.268 11.111 -16.591 1.00 71.19 82 ASN A O 1
ATOM 652 N N . SER A 1 83 ? 18.904 9.394 -17.045 1.00 79.94 83 SER A N 1
ATOM 653 C CA . SER A 1 83 ? 18.927 9.551 -18.505 1.00 79.94 83 SER A CA 1
ATOM 654 C C . SER A 1 83 ? 17.815 10.488 -18.980 1.00 79.94 83 SER A C 1
ATOM 656 O O . SER A 1 83 ? 16.918 10.821 -18.214 1.00 79.94 83 SER A O 1
ATOM 658 N N . ASP A 1 84 ? 17.842 10.875 -20.262 1.00 88.44 84 ASP A N 1
ATOM 659 C CA . ASP A 1 84 ? 16.790 11.675 -20.910 1.00 88.44 84 ASP A CA 1
ATOM 660 C C . ASP A 1 84 ? 15.381 11.147 -20.543 1.00 88.44 84 ASP A C 1
ATOM 662 O O . ASP A 1 84 ? 15.023 10.027 -20.948 1.00 88.44 84 ASP A O 1
ATOM 666 N N . PRO A 1 85 ? 14.584 11.904 -19.759 1.00 84.56 85 PRO A N 1
ATOM 667 C CA . PRO A 1 85 ? 13.320 11.404 -19.224 1.00 84.56 85 PRO A CA 1
ATOM 668 C C . PRO A 1 85 ? 12.298 11.082 -20.313 1.00 84.56 85 PRO A C 1
ATOM 670 O O . PRO A 1 85 ? 11.559 10.105 -20.193 1.00 84.56 85 PRO A O 1
ATOM 673 N N . ALA A 1 86 ? 12.279 11.849 -21.406 1.00 88.25 86 ALA A N 1
ATOM 674 C CA . ALA A 1 86 ? 11.324 11.666 -22.492 1.00 88.25 86 ALA A CA 1
ATOM 675 C C . ALA A 1 86 ? 11.606 10.372 -23.267 1.00 88.25 86 ALA A C 1
ATOM 677 O O . ALA A 1 86 ? 10.707 9.549 -23.469 1.00 88.25 86 ALA A O 1
ATOM 678 N N . LYS A 1 87 ? 12.868 10.133 -23.643 1.00 89.50 87 LYS A N 1
ATOM 679 C CA . LYS A 1 87 ? 13.284 8.887 -24.309 1.00 89.50 87 LYS A CA 1
ATOM 680 C C . LYS A 1 87 ? 13.080 7.678 -23.402 1.00 89.50 87 LYS A C 1
ATOM 682 O O . LYS A 1 87 ? 12.610 6.631 -23.856 1.00 89.50 87 LYS A O 1
ATOM 687 N N . THR A 1 88 ? 13.395 7.827 -22.117 1.00 89.81 88 THR A N 1
ATOM 688 C CA . THR A 1 88 ? 13.245 6.761 -21.122 1.00 89.81 88 THR A CA 1
ATOM 689 C C . THR A 1 88 ? 11.776 6.396 -20.923 1.00 89.81 88 THR A C 1
ATOM 691 O O . THR A 1 88 ? 11.431 5.218 -21.010 1.00 89.81 88 THR A O 1
ATOM 694 N N . ALA A 1 89 ? 10.891 7.385 -20.771 1.00 90.12 89 ALA A N 1
ATOM 695 C CA . ALA A 1 89 ? 9.451 7.170 -20.653 1.00 90.12 89 ALA A CA 1
ATOM 696 C C . ALA A 1 89 ? 8.875 6.452 -21.883 1.00 90.12 89 ALA A C 1
ATOM 698 O O . ALA A 1 89 ? 8.138 5.478 -21.734 1.00 90.12 89 ALA A O 1
ATOM 699 N N . GLN A 1 90 ? 9.266 6.857 -23.098 1.00 91.12 90 GLN A N 1
ATOM 700 C CA . GLN A 1 90 ? 8.826 6.192 -24.331 1.00 91.12 90 GLN A CA 1
ATOM 701 C C . GLN A 1 90 ? 9.291 4.732 -24.404 1.00 91.12 90 GLN A C 1
ATOM 703 O O . GLN A 1 90 ? 8.510 3.846 -24.761 1.00 91.12 90 GLN A O 1
ATOM 708 N N . LYS A 1 91 ? 10.546 4.455 -24.029 1.00 90.44 91 LYS A N 1
ATOM 709 C CA . LYS A 1 91 ? 11.084 3.088 -23.977 1.00 90.44 91 LYS A CA 1
ATOM 710 C C . LYS A 1 91 ? 10.340 2.236 -22.947 1.00 90.44 91 LYS A C 1
ATOM 712 O O . LYS A 1 91 ? 9.891 1.141 -23.278 1.00 90.44 91 LYS A O 1
ATOM 717 N N . VAL A 1 92 ? 10.173 2.746 -21.726 1.00 90.62 92 VAL A N 1
ATOM 718 C CA . VAL A 1 92 ? 9.455 2.059 -20.642 1.00 90.62 92 VAL A CA 1
ATOM 719 C C . VAL A 1 92 ? 8.005 1.785 -21.036 1.00 90.62 92 VAL A C 1
ATOM 721 O O . VAL A 1 92 ? 7.525 0.679 -20.809 1.00 90.62 92 VAL A O 1
ATOM 724 N N . HIS A 1 93 ? 7.329 2.734 -21.688 1.00 91.19 93 HIS A N 1
ATOM 725 C CA . HIS A 1 93 ? 5.952 2.575 -22.161 1.00 91.19 93 HIS A CA 1
ATOM 726 C C . HIS A 1 93 ? 5.807 1.475 -23.216 1.00 91.19 93 HIS A C 1
ATOM 728 O O . HIS A 1 93 ? 4.919 0.629 -23.112 1.00 91.19 93 HIS A O 1
ATOM 734 N N . ARG A 1 94 ? 6.699 1.440 -24.217 1.00 92.62 94 ARG A N 1
ATOM 735 C CA . ARG A 1 94 ? 6.704 0.380 -25.243 1.00 92.62 94 ARG A CA 1
ATOM 736 C C . ARG A 1 94 ? 6.911 -0.997 -24.614 1.00 92.62 94 ARG A C 1
ATOM 738 O O . ARG A 1 94 ? 6.143 -1.915 -24.898 1.00 92.62 94 ARG A O 1
ATOM 745 N N . THR A 1 95 ? 7.886 -1.119 -23.714 1.00 90.06 95 THR A N 1
ATOM 746 C CA . THR A 1 95 ? 8.140 -2.367 -22.982 1.00 90.06 95 THR A CA 1
ATOM 747 C C . THR A 1 95 ? 6.946 -2.757 -22.114 1.00 90.06 95 THR A C 1
ATOM 749 O O . THR A 1 95 ? 6.528 -3.911 -22.140 1.00 90.06 95 THR A O 1
ATOM 752 N N . ALA A 1 96 ? 6.347 -1.807 -21.392 1.00 91.31 96 ALA A N 1
ATOM 753 C CA . ALA A 1 96 ? 5.175 -2.059 -20.562 1.00 91.31 96 ALA A CA 1
ATOM 754 C C . ALA A 1 96 ? 4.005 -2.595 -21.397 1.00 91.31 96 ALA A C 1
ATOM 756 O O . ALA A 1 96 ? 3.424 -3.607 -21.025 1.00 91.31 96 ALA A O 1
ATOM 757 N N . LYS A 1 97 ? 3.711 -2.005 -22.566 1.00 93.38 97 LYS A N 1
ATOM 758 C CA . LYS A 1 97 ? 2.669 -2.515 -23.476 1.00 93.38 97 LYS A CA 1
ATOM 759 C C . LYS A 1 97 ? 2.905 -3.973 -23.880 1.00 93.38 97 LYS A C 1
ATOM 761 O O . LYS A 1 97 ? 1.981 -4.780 -23.807 1.00 93.38 97 LYS A O 1
ATOM 766 N N . GLN A 1 98 ? 4.132 -4.314 -24.274 1.00 91.69 98 GLN A N 1
ATOM 767 C CA . GLN A 1 98 ? 4.489 -5.673 -24.693 1.00 91.69 98 GLN A CA 1
ATOM 768 C C . GLN A 1 98 ? 4.428 -6.686 -23.539 1.00 91.69 98 GLN A C 1
ATOM 770 O O . GLN A 1 98 ? 4.047 -7.838 -23.732 1.00 91.69 98 GLN A O 1
ATOM 775 N N . VAL A 1 99 ? 4.826 -6.280 -22.334 1.00 89.50 99 VAL A N 1
ATOM 776 C CA . VAL A 1 99 ? 4.803 -7.157 -21.158 1.00 89.50 99 VAL A CA 1
ATOM 777 C C . VAL A 1 99 ? 3.370 -7.336 -20.666 1.00 89.50 99 VAL A C 1
ATOM 779 O O . VAL A 1 99 ? 2.963 -8.461 -20.395 1.00 89.50 99 VAL A O 1
ATOM 782 N N . CYS A 1 100 ? 2.571 -6.268 -20.623 1.00 92.38 100 CYS A N 1
ATOM 783 C CA . CYS A 1 100 ? 1.168 -6.325 -20.223 1.00 92.38 100 CYS A CA 1
ATOM 784 C C . CYS A 1 100 ? 0.327 -7.222 -21.140 1.00 92.38 100 CYS A C 1
ATOM 786 O O . CYS A 1 100 ? -0.552 -7.915 -20.637 1.00 92.38 100 CYS A O 1
ATOM 788 N N . SER A 1 101 ? 0.601 -7.272 -22.450 1.00 92.25 101 SER A N 1
ATOM 789 C CA . SER A 1 101 ? -0.145 -8.159 -23.356 1.00 92.25 101 SER A CA 1
ATOM 790 C C . SER A 1 101 ? 0.099 -9.648 -23.089 1.00 92.25 101 SER A C 1
ATOM 792 O O . SER A 1 101 ? -0.769 -10.466 -23.371 1.00 92.25 101 SER A O 1
ATOM 794 N N . ARG A 1 102 ? 1.260 -10.007 -22.527 1.00 90.75 102 ARG A N 1
ATOM 795 C CA . ARG A 1 102 ? 1.653 -11.402 -22.263 1.00 90.75 102 ARG A CA 1
ATOM 796 C C . ARG A 1 102 ? 1.470 -11.821 -20.808 1.00 90.75 102 ARG A C 1
ATOM 798 O O . ARG A 1 102 ? 1.071 -12.945 -20.535 1.00 90.75 102 ARG A O 1
ATOM 805 N N . LEU A 1 103 ? 1.826 -10.937 -19.881 1.00 89.25 103 LEU A N 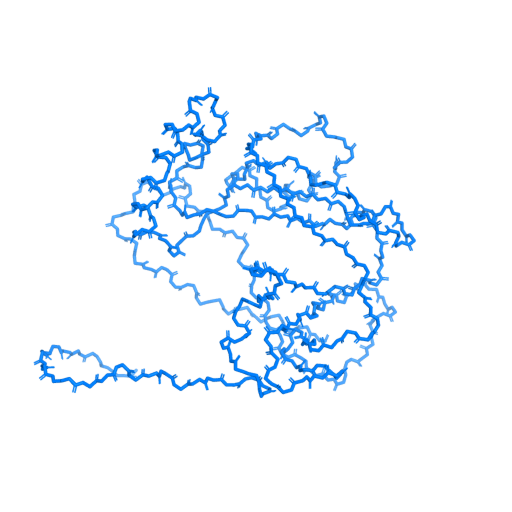1
ATOM 806 C CA . LEU A 1 103 ? 1.951 -11.208 -18.449 1.00 89.25 103 LEU A CA 1
ATOM 807 C C . LEU A 1 103 ? 1.087 -10.272 -17.599 1.00 89.25 103 LEU A C 1
ATOM 809 O O . LEU A 1 103 ? 1.228 -10.268 -16.383 1.00 89.25 103 LEU A O 1
ATOM 813 N N . GLY A 1 104 ? 0.182 -9.493 -18.201 1.00 87.69 104 GLY A N 1
ATOM 814 C CA . GLY A 1 104 ? -0.591 -8.439 -17.530 1.00 87.69 104 GLY A CA 1
ATOM 815 C C . GLY A 1 104 ? -1.469 -8.886 -16.361 1.00 87.69 104 GLY A C 1
ATOM 816 O O . GLY A 1 104 ? -1.909 -8.033 -15.593 1.00 87.69 104 GLY A O 1
ATOM 817 N N . GLN A 1 105 ? -1.693 -10.187 -16.177 1.00 84.94 105 GLN A N 1
ATOM 818 C CA . GLN A 1 105 ? -2.369 -10.750 -15.001 1.00 84.94 105 GLN A CA 1
ATOM 819 C C . GLN A 1 105 ? -1.422 -11.053 -13.832 1.00 84.94 105 GL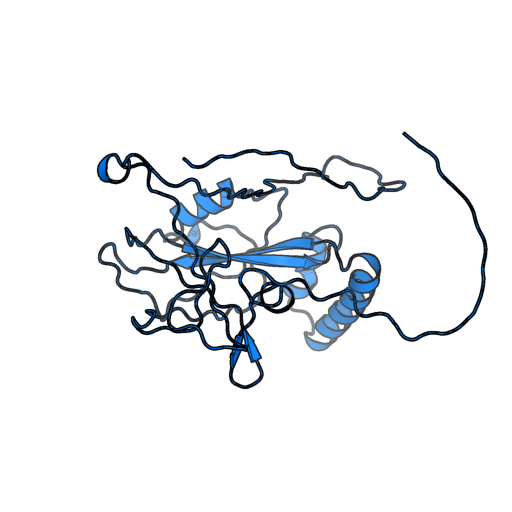N A C 1
ATOM 821 O O . GLN A 1 105 ? -1.854 -11.102 -12.687 1.00 84.94 105 GLN A O 1
ATOM 826 N N . TYR A 1 106 ? -0.127 -11.216 -14.096 1.00 84.00 106 TYR A N 1
ATOM 827 C CA . TYR A 1 106 ? 0.864 -11.549 -13.081 1.00 84.00 106 TYR A CA 1
ATOM 828 C C . TYR A 1 106 ? 1.469 -10.280 -12.491 1.00 84.00 106 TYR A C 1
ATOM 830 O O . TYR A 1 106 ? 1.759 -9.311 -13.202 1.00 84.00 106 TYR A O 1
ATOM 838 N N . ARG A 1 107 ? 1.651 -10.278 -11.174 1.00 85.69 107 ARG A N 1
ATOM 839 C CA . ARG A 1 107 ? 2.246 -9.177 -10.418 1.00 85.69 107 ARG A CA 1
ATOM 840 C C . ARG A 1 107 ? 3.556 -9.631 -9.793 1.00 85.69 107 ARG A C 1
ATOM 842 O O . ARG A 1 107 ? 3.751 -10.813 -9.525 1.00 85.69 107 ARG A O 1
ATOM 849 N N . MET A 1 108 ? 4.455 -8.683 -9.591 1.00 84.19 108 MET A N 1
ATOM 850 C CA . MET A 1 108 ? 5.664 -8.844 -8.803 1.00 84.19 108 MET A CA 1
ATOM 851 C C . MET A 1 108 ? 5.828 -7.630 -7.884 1.00 84.19 108 MET A C 1
ATOM 853 O O . MET A 1 108 ? 5.453 -6.520 -8.286 1.00 84.19 108 MET A O 1
ATOM 857 N N . PRO A 1 109 ? 6.420 -7.799 -6.693 1.00 88.50 109 PRO A N 1
ATOM 858 C CA . PRO A 1 109 ? 6.819 -6.675 -5.856 1.00 88.50 109 PRO A CA 1
ATOM 859 C C . PRO A 1 109 ? 7.750 -5.729 -6.620 1.00 88.50 109 PRO A C 1
ATOM 861 O O . PRO A 1 109 ? 8.597 -6.179 -7.396 1.00 88.50 109 PRO A O 1
ATOM 864 N N . PHE A 1 110 ? 7.575 -4.421 -6.437 1.00 91.38 110 PHE A N 1
ATOM 865 C CA . PHE A 1 110 ? 8.378 -3.409 -7.126 1.00 91.38 110 PHE A CA 1
ATOM 866 C C . PHE A 1 110 ? 8.972 -2.391 -6.156 1.00 91.38 110 PHE A C 1
ATOM 868 O O . PHE A 1 110 ? 10.187 -2.185 -6.129 1.00 91.38 110 PHE A O 1
ATOM 875 N N . ALA A 1 111 ? 8.128 -1.775 -5.336 1.00 93.38 111 ALA A N 1
ATOM 876 C CA . ALA A 1 111 ? 8.563 -0.797 -4.355 1.00 93.38 111 ALA A CA 1
ATOM 877 C C . ALA A 1 111 ? 7.650 -0.801 -3.133 1.00 93.38 111 ALA A C 1
ATOM 879 O O . ALA A 1 111 ? 6.523 -1.282 -3.194 1.00 93.38 111 ALA A O 1
ATOM 880 N N . TRP A 1 112 ? 8.121 -0.230 -2.035 1.00 93.50 112 TRP A N 1
ATOM 881 C CA . TRP A 1 112 ? 7.308 0.008 -0.857 1.00 93.50 112 TRP A CA 1
ATOM 882 C C . TRP A 1 112 ? 7.671 1.342 -0.215 1.00 93.50 112 TRP A C 1
ATOM 884 O O . TRP A 1 112 ? 8.778 1.851 -0.383 1.00 93.50 112 TRP A O 1
ATOM 894 N N . ALA A 1 113 ? 6.725 1.908 0.514 1.00 93.50 113 ALA A N 1
ATOM 895 C CA . ALA A 1 113 ? 6.941 3.071 1.354 1.00 93.50 113 ALA A CA 1
ATOM 896 C C . ALA A 1 113 ? 6.051 2.966 2.586 1.00 93.50 113 ALA A C 1
ATOM 898 O O . ALA A 1 113 ? 5.063 2.229 2.584 1.00 93.50 113 ALA A O 1
ATOM 899 N N . ALA A 1 114 ? 6.383 3.708 3.631 1.00 93.31 114 ALA A N 1
ATOM 900 C CA . ALA A 1 114 ? 5.560 3.757 4.824 1.00 93.31 114 ALA A CA 1
ATOM 901 C C . ALA A 1 114 ? 5.471 5.166 5.392 1.00 93.31 114 ALA A C 1
ATOM 903 O O . ALA A 1 114 ? 6.324 6.010 5.117 1.00 93.31 114 ALA A O 1
ATOM 904 N N . ARG A 1 115 ? 4.440 5.397 6.200 1.00 91.94 115 ARG A N 1
ATOM 905 C CA . ARG A 1 115 ? 4.356 6.544 7.103 1.00 91.94 115 ARG A CA 1
ATOM 906 C C . ARG A 1 115 ? 3.615 6.170 8.383 1.00 91.94 115 ARG A C 1
ATOM 908 O O . ARG A 1 115 ? 2.707 5.339 8.309 1.00 91.94 115 ARG A O 1
ATOM 915 N N . PRO A 1 116 ? 3.955 6.769 9.532 1.00 91.94 116 PRO A N 1
ATOM 916 C CA . PRO A 1 116 ? 3.119 6.670 10.719 1.00 91.94 116 PRO A CA 1
ATOM 917 C C . PRO A 1 116 ? 1.768 7.362 10.476 1.00 91.94 116 PRO A C 1
ATOM 919 O O . PRO A 1 116 ? 1.667 8.304 9.681 1.00 91.94 116 PRO A O 1
ATOM 922 N N . ILE A 1 117 ? 0.726 6.863 11.138 1.00 92.19 117 ILE A N 1
ATOM 923 C CA . ILE A 1 117 ? -0.619 7.458 11.101 1.00 92.19 117 ILE A CA 1
ATOM 924 C C . ILE A 1 117 ? -0.866 8.372 12.300 1.00 92.19 117 ILE A C 1
ATOM 926 O O . ILE A 1 117 ? -1.506 9.410 12.146 1.00 92.19 117 ILE A O 1
ATOM 930 N N . PHE A 1 118 ? -0.325 8.022 13.466 1.00 92.38 118 PHE A N 1
ATOM 931 C CA . PHE A 1 118 ? -0.474 8.798 14.694 1.00 92.38 118 PHE A CA 1
ATOM 932 C C . PHE A 1 118 ? 0.845 9.455 15.101 1.00 92.38 118 PHE A C 1
ATOM 934 O O . PHE A 1 118 ? 1.924 8.889 14.918 1.00 92.38 11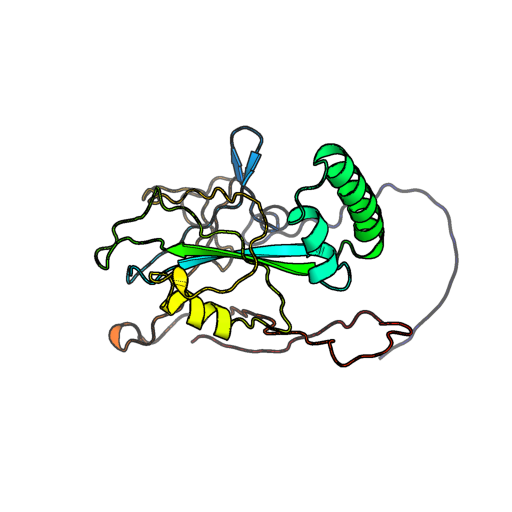8 PHE A O 1
ATOM 941 N N . LYS A 1 119 ? 0.754 10.648 15.685 1.00 91.44 119 LYS A N 1
ATOM 942 C CA . LYS A 1 119 ? 1.889 11.386 16.255 1.00 91.44 119 LYS A CA 1
ATOM 943 C C . LYS A 1 119 ? 2.234 10.895 17.660 1.00 91.44 119 LYS A C 1
ATOM 945 O O . LYS A 1 119 ? 3.396 10.935 18.061 1.00 91.44 119 LYS A O 1
ATOM 950 N N . ASP A 1 120 ? 1.233 10.415 18.391 1.00 91.44 120 ASP A N 1
ATOM 951 C CA . ASP A 1 120 ? 1.326 10.027 19.794 1.00 91.44 120 ASP A CA 1
ATOM 952 C C . ASP A 1 120 ? 0.353 8.886 20.142 1.00 91.44 120 ASP A C 1
ATOM 954 O O . ASP A 1 120 ? -0.421 8.410 19.312 1.00 91.44 120 ASP A O 1
ATOM 958 N N . ILE A 1 121 ? 0.430 8.427 21.392 1.00 91.44 121 ILE A N 1
ATOM 959 C CA . ILE A 1 121 ? -0.449 7.397 21.967 1.00 91.44 121 ILE A CA 1
ATOM 960 C C . ILE A 1 121 ? -1.838 7.930 22.354 1.00 91.44 121 ILE A C 1
ATOM 962 O O . ILE A 1 121 ? -2.691 7.160 22.778 1.00 91.44 121 ILE A O 1
ATOM 966 N N . GLN A 1 122 ? -2.061 9.244 22.259 1.00 90.50 122 GLN A N 1
ATOM 967 C CA . GLN A 1 122 ? -3.352 9.875 22.557 1.00 90.50 122 GLN A CA 1
ATOM 968 C C . GLN A 1 122 ? -4.267 9.894 21.323 1.00 90.50 122 GLN A C 1
ATOM 970 O O . GLN A 1 122 ? -5.430 10.273 21.421 1.00 90.50 122 GLN A O 1
ATOM 975 N N . GLY A 1 123 ? -3.757 9.471 20.161 1.00 88.25 123 GLY A N 1
ATOM 976 C CA . GLY A 1 123 ? -4.527 9.370 18.926 1.00 88.25 123 GLY A CA 1
ATOM 977 C C . GLY A 1 123 ? -4.499 10.615 18.053 1.00 88.25 123 GLY A C 1
ATOM 978 O O . GLY A 1 123 ? -5.318 10.733 17.145 1.00 88.25 123 GLY A O 1
ATOM 979 N N . SER A 1 124 ? -3.540 11.519 18.262 1.00 92.56 124 SER A N 1
ATOM 980 C CA . SER A 1 124 ? -3.349 12.661 17.366 1.00 92.56 124 SER A CA 1
ATOM 981 C C . SER A 1 124 ? -2.929 12.190 15.968 1.00 92.56 124 SER A C 1
ATOM 983 O O . SER A 1 124 ? -1.864 11.589 15.810 1.00 92.56 124 SER A O 1
ATOM 985 N N . LEU A 1 125 ? -3.758 12.435 14.947 1.00 91.69 125 LEU A N 1
ATOM 986 C CA . LEU A 1 125 ? -3.475 12.029 13.565 1.00 91.69 125 LEU A CA 1
ATOM 987 C C . LEU A 1 125 ? -2.397 12.897 12.906 1.00 91.69 125 LEU A C 1
ATOM 989 O O . LEU A 1 125 ? -2.355 14.122 13.058 1.00 91.69 125 LEU A O 1
ATOM 993 N N . ASP A 1 126 ? -1.560 12.258 12.092 1.00 90.56 126 ASP A N 1
ATOM 994 C CA . ASP A 1 126 ? -0.619 12.926 11.198 1.00 90.56 126 ASP A CA 1
ATOM 995 C C . ASP A 1 126 ? -1.216 13.129 9.799 1.00 90.56 126 ASP A C 1
ATOM 997 O O . ASP A 1 126 ? -1.065 12.294 8.896 1.00 90.56 126 ASP A O 1
ATOM 1001 N N . LEU A 1 127 ? -1.933 14.250 9.650 1.00 89.81 127 LEU A N 1
ATOM 1002 C CA . LEU A 1 127 ? -2.610 14.659 8.412 1.00 89.81 127 LEU A CA 1
ATOM 1003 C C . LEU A 1 127 ? -1.620 15.125 7.330 1.00 89.81 127 LEU A C 1
ATOM 1005 O O . LEU A 1 127 ? -1.832 14.855 6.150 1.00 89.81 127 LEU A O 1
ATOM 1009 N N . ASP A 1 128 ? -0.512 15.751 7.735 1.00 87.69 128 ASP A N 1
ATOM 1010 C CA . ASP A 1 128 ? 0.535 16.272 6.839 1.00 87.69 128 ASP A CA 1
ATOM 1011 C C . ASP A 1 128 ? 1.700 15.281 6.643 1.00 87.69 128 ASP A C 1
ATOM 1013 O O . ASP A 1 128 ? 2.710 15.586 5.996 1.00 87.69 128 ASP A O 1
ATOM 1017 N N . GLY A 1 129 ? 1.572 14.082 7.218 1.00 84.19 129 GLY A N 1
ATOM 1018 C CA . GLY A 1 129 ? 2.593 13.048 7.208 1.00 84.19 129 GLY A CA 1
ATOM 1019 C C . GLY A 1 129 ? 2.957 12.616 5.792 1.00 84.19 129 GLY A C 1
ATOM 1020 O O . GLY A 1 129 ? 2.126 12.112 5.032 1.00 84.19 129 GLY A O 1
ATOM 1021 N N . ARG A 1 130 ? 4.237 12.755 5.433 1.00 88.56 130 ARG A N 1
ATOM 1022 C CA . ARG A 1 130 ? 4.753 12.274 4.147 1.00 88.56 130 ARG A CA 1
ATOM 1023 C C . ARG A 1 130 ? 5.200 10.826 4.250 1.00 88.56 130 ARG A C 1
ATOM 1025 O O . ARG A 1 130 ? 5.786 10.407 5.246 1.00 88.56 130 ARG A O 1
ATOM 1032 N N . PHE A 1 131 ? 4.972 10.083 3.173 1.00 91.50 131 PHE A N 1
ATOM 1033 C CA . PHE A 1 131 ? 5.603 8.784 2.996 1.00 91.50 131 PHE A CA 1
ATOM 1034 C C . PHE A 1 131 ? 7.122 8.906 2.970 1.00 91.50 131 PHE A C 1
ATOM 1036 O O . PHE A 1 131 ? 7.683 9.889 2.474 1.00 91.50 131 PHE A O 1
ATOM 1043 N N . SER A 1 132 ? 7.777 7.855 3.452 1.00 91.94 132 SER A N 1
ATOM 1044 C CA . SER A 1 132 ? 9.167 7.585 3.125 1.00 91.94 132 SER A CA 1
ATOM 1045 C C . SER A 1 132 ? 9.376 7.588 1.601 1.00 91.94 132 SER A C 1
ATOM 1047 O O . SER A 1 132 ? 8.426 7.392 0.833 1.00 91.94 132 SER A O 1
ATOM 1049 N N . PRO A 1 133 ? 10.624 7.734 1.127 1.00 93.06 133 PRO A N 1
ATOM 1050 C CA . PRO A 1 133 ? 10.950 7.433 -0.260 1.00 93.06 133 PRO A CA 1
ATOM 1051 C C . PRO A 1 133 ? 10.430 6.051 -0.678 1.00 93.06 133 PRO A C 1
ATOM 1053 O O . PRO A 1 133 ? 10.299 5.148 0.153 1.00 93.06 133 PRO A O 1
ATOM 1056 N N . LEU A 1 134 ? 10.165 5.874 -1.975 1.00 93.88 134 LEU A N 1
ATOM 1057 C CA . LEU A 1 134 ? 9.811 4.564 -2.512 1.00 93.88 134 LEU A CA 1
ATOM 1058 C C . LEU A 1 134 ? 11.065 3.689 -2.526 1.00 93.88 134 LEU A C 1
ATOM 1060 O O . LEU A 1 134 ? 11.957 3.867 -3.354 1.00 93.88 134 LEU A O 1
ATOM 1064 N N . TYR A 1 135 ? 11.147 2.739 -1.608 1.00 93.44 135 TYR A N 1
ATOM 1065 C CA . TYR A 1 135 ? 12.249 1.796 -1.537 1.00 93.44 135 TYR A CA 1
ATOM 1066 C C . TYR A 1 135 ? 11.990 0.615 -2.465 1.00 93.44 135 TYR A C 1
ATOM 1068 O O . TYR A 1 135 ? 10.910 0.027 -2.451 1.00 93.44 135 TYR A O 1
ATOM 1076 N N . LYS A 1 136 ? 12.985 0.224 -3.262 1.00 93.25 136 LYS A N 1
ATOM 1077 C CA . LYS A 1 136 ? 12.897 -0.959 -4.127 1.00 93.25 136 LYS A CA 1
ATOM 1078 C C . LYS A 1 136 ? 12.613 -2.210 -3.288 1.00 93.25 136 LYS A C 1
ATOM 1080 O O . LYS A 1 136 ? 13.361 -2.512 -2.359 1.00 93.25 136 LYS A O 1
ATOM 1085 N N . GLN A 1 137 ? 11.582 -2.970 -3.657 1.00 89.25 137 GLN A N 1
ATOM 1086 C CA . GLN A 1 137 ? 11.192 -4.197 -2.960 1.00 89.25 137 GLN A CA 1
ATOM 1087 C C . GLN A 1 137 ? 11.668 -5.441 -3.717 1.00 89.25 137 GLN A C 1
ATOM 1089 O O . GLN A 1 137 ? 10.944 -5.999 -4.535 1.00 89.25 137 GLN A O 1
ATOM 1094 N N . ASP A 1 138 ? 12.883 -5.901 -3.429 1.00 84.50 138 ASP A N 1
ATOM 1095 C CA . ASP A 1 138 ? 13.379 -7.186 -3.931 1.00 84.50 138 ASP A CA 1
ATOM 1096 C C . ASP A 1 138 ? 12.925 -8.319 -2.997 1.00 84.50 138 ASP A C 1
ATOM 1098 O O . ASP A 1 138 ? 13.500 -8.500 -1.927 1.00 84.50 138 ASP A O 1
ATOM 1102 N N . SER A 1 139 ? 11.899 -9.084 -3.382 1.00 72.50 139 SER A N 1
ATOM 1103 C CA . SER A 1 139 ? 11.321 -10.144 -2.537 1.00 72.50 139 SER A CA 1
ATOM 1104 C C . SER A 1 139 ? 12.287 -11.272 -2.173 1.00 72.50 139 SER A C 1
ATOM 1106 O O . SER A 1 139 ? 12.014 -12.013 -1.228 1.00 72.50 139 SER A O 1
ATOM 1108 N N . SER A 1 140 ? 13.393 -11.422 -2.909 1.00 74.38 140 SER A N 1
ATOM 1109 C CA . SER A 1 140 ? 14.443 -12.396 -2.585 1.00 74.38 140 SER A CA 1
ATOM 1110 C C . SER A 1 140 ? 15.349 -11.917 -1.442 1.00 74.38 140 SER A C 1
ATOM 1112 O O . SER A 1 140 ? 15.965 -12.734 -0.760 1.00 74.38 140 SER A O 1
ATOM 1114 N N . LYS A 1 141 ? 15.400 -10.598 -1.201 1.00 77.62 141 LYS A N 1
ATOM 1115 C CA . LYS A 1 141 ? 16.283 -9.943 -0.220 1.00 77.62 141 LYS A CA 1
ATOM 1116 C C . LYS A 1 141 ? 15.548 -9.253 0.923 1.00 77.62 141 LYS A C 1
ATOM 1118 O O . LYS A 1 141 ? 16.165 -8.982 1.943 1.00 77.62 141 LYS A O 1
ATOM 1123 N N . LEU A 1 142 ? 14.277 -8.911 0.725 1.00 82.25 142 LEU A N 1
ATOM 1124 C CA . LEU A 1 142 ? 13.475 -8.141 1.664 1.00 82.25 142 LEU A CA 1
ATOM 1125 C C . LEU A 1 142 ? 12.130 -8.838 1.882 1.00 82.25 142 LEU A C 1
ATOM 1127 O O . LEU A 1 142 ? 11.198 -8.708 1.081 1.00 82.25 142 LEU A O 1
ATOM 1131 N N . SER A 1 143 ? 12.053 -9.609 2.963 1.00 82.62 143 SER A N 1
ATOM 1132 C CA . SER A 1 143 ? 10.832 -10.288 3.392 1.00 82.62 143 SER A CA 1
ATOM 1133 C C . SER A 1 143 ? 9.874 -9.335 4.121 1.00 82.62 143 SER A C 1
ATOM 1135 O O . SER A 1 143 ? 10.221 -8.201 4.454 1.00 82.62 143 SER A O 1
ATOM 1137 N N . SER A 1 144 ? 8.650 -9.798 4.405 1.00 80.38 144 SER A N 1
ATOM 1138 C CA . SER A 1 144 ? 7.710 -9.026 5.235 1.00 80.38 144 SER A CA 1
ATOM 1139 C C . SER A 1 144 ? 8.242 -8.803 6.657 1.00 80.38 144 SER A C 1
ATOM 1141 O O . SER A 1 144 ? 7.99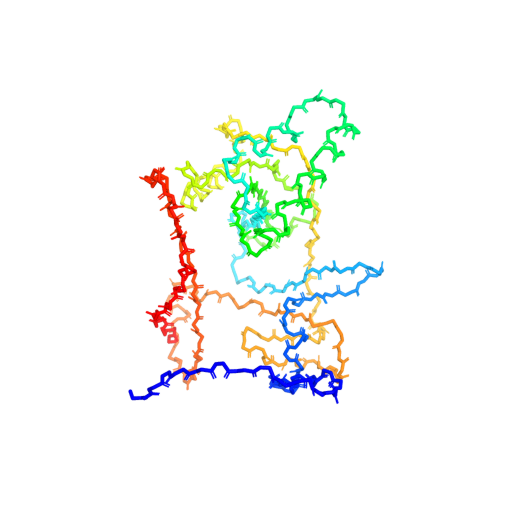8 -7.744 7.223 1.00 80.38 144 SER A O 1
ATOM 1143 N N . GLU A 1 145 ? 8.993 -9.756 7.215 1.00 86.38 145 GLU A N 1
ATOM 1144 C CA . GLU A 1 145 ? 9.615 -9.618 8.538 1.00 86.38 145 GLU A CA 1
ATOM 1145 C C . GLU A 1 145 ? 10.726 -8.559 8.529 1.00 86.38 145 GLU A C 1
ATOM 1147 O O . GLU A 1 145 ? 10.829 -7.756 9.454 1.00 86.38 145 GLU A O 1
ATOM 1152 N N . ASP A 1 146 ? 11.510 -8.492 7.450 1.00 88.25 146 ASP A N 1
ATOM 1153 C CA . ASP A 1 146 ? 12.544 -7.463 7.294 1.00 88.25 146 ASP A CA 1
ATOM 1154 C C . ASP A 1 146 ? 11.928 -6.065 7.189 1.00 88.25 146 ASP A C 1
ATOM 1156 O O . ASP A 1 146 ? 12.447 -5.117 7.775 1.00 88.25 146 ASP A O 1
ATOM 1160 N N . ILE A 1 147 ? 10.787 -5.932 6.500 1.00 88.31 147 ILE A N 1
ATOM 1161 C CA . ILE A 1 147 ? 10.030 -4.671 6.464 1.00 88.31 147 ILE A CA 1
ATOM 1162 C C . ILE A 1 147 ? 9.591 -4.275 7.879 1.00 88.31 147 ILE A C 1
ATOM 1164 O O . ILE A 1 147 ? 9.767 -3.121 8.255 1.00 88.31 147 ILE A O 1
ATOM 1168 N N . LEU A 1 148 ? 9.075 -5.208 8.685 1.00 88.38 148 LEU A N 1
ATOM 1169 C CA . LEU A 1 148 ? 8.687 -4.918 10.073 1.00 88.38 148 LEU A CA 1
ATOM 1170 C C . LEU A 1 148 ? 9.882 -4.454 10.921 1.00 88.38 148 LEU A C 1
ATOM 1172 O O . LEU A 1 148 ? 9.770 -3.463 11.641 1.00 88.38 148 LEU A O 1
ATOM 1176 N N . LYS A 1 149 ? 11.047 -5.100 10.784 1.00 89.75 149 LYS A N 1
ATOM 1177 C CA . LYS A 1 149 ? 12.288 -4.673 11.457 1.00 89.75 149 LYS A CA 1
ATOM 1178 C C . LYS A 1 149 ? 12.682 -3.252 11.052 1.00 89.75 149 LYS A C 1
ATOM 1180 O O . LYS A 1 149 ? 12.976 -2.429 11.913 1.00 89.75 149 LYS A O 1
ATOM 1185 N N . LEU A 1 150 ? 12.612 -2.927 9.761 1.00 90.94 150 LEU A N 1
ATOM 1186 C CA . LEU A 1 150 ? 12.883 -1.574 9.269 1.00 90.94 150 LEU A CA 1
ATOM 1187 C C . LEU A 1 150 ? 11.886 -0.537 9.804 1.00 90.94 150 LEU A C 1
ATOM 1189 O O . LEU A 1 150 ? 12.293 0.575 10.133 1.00 90.94 150 LEU A O 1
ATOM 1193 N N . LEU A 1 151 ? 10.603 -0.890 9.926 1.00 91.00 151 LEU A N 1
ATOM 1194 C CA . LEU A 1 151 ? 9.584 -0.005 10.498 1.00 91.00 151 LEU A CA 1
ATOM 1195 C C . LEU A 1 151 ? 9.827 0.268 11.987 1.00 91.00 151 LEU A C 1
ATOM 1197 O O . LEU A 1 151 ? 9.640 1.398 12.429 1.00 91.00 151 LEU A O 1
ATOM 1201 N N . SER A 1 152 ? 10.332 -0.713 12.740 1.00 89.69 152 SER A N 1
ATOM 1202 C CA . SER A 1 152 ? 10.716 -0.497 14.144 1.00 89.69 152 SER A CA 1
ATOM 1203 C C . SER A 1 152 ? 11.857 0.524 14.295 1.00 89.69 152 SER A C 1
ATOM 1205 O O . SER A 1 152 ? 11.950 1.239 15.292 1.00 89.69 152 SER A O 1
ATOM 1207 N N . GLU A 1 153 ? 12.696 0.670 13.263 1.00 88.31 153 GLU A N 1
ATOM 1208 C CA . GLU A 1 153 ? 13.779 1.655 13.206 1.00 88.31 153 GLU A CA 1
ATOM 1209 C C . GLU A 1 153 ? 13.434 2.901 12.363 1.00 88.31 153 GLU A C 1
ATOM 1211 O O . GLU A 1 153 ? 14.322 3.702 12.065 1.00 88.31 153 GLU A O 1
ATOM 1216 N N . TYR A 1 154 ? 12.156 3.127 12.020 1.00 86.81 154 TYR A N 1
ATOM 1217 C CA . TYR A 1 154 ? 11.722 4.183 11.086 1.00 86.81 154 TYR A CA 1
ATOM 1218 C C . TYR A 1 154 ? 12.232 5.589 11.451 1.00 86.81 154 TYR A C 1
ATOM 1220 O O . TYR A 1 154 ? 12.591 6.377 10.577 1.00 86.81 154 TYR A O 1
ATOM 1228 N N . LYS A 1 155 ? 12.328 5.905 12.751 1.00 83.25 155 LYS A N 1
ATOM 1229 C CA . LYS A 1 155 ? 12.816 7.207 13.250 1.00 83.25 155 LYS A CA 1
ATOM 1230 C C . LYS A 1 155 ? 14.322 7.435 13.034 1.00 83.25 155 LYS A C 1
ATOM 1232 O O . LYS A 1 155 ? 14.805 8.532 13.295 1.00 83.25 155 LYS A O 1
ATOM 1237 N N . LYS A 1 156 ? 15.075 6.428 12.574 1.00 82.38 156 LYS A N 1
ATOM 1238 C CA . LYS A 1 156 ? 16.528 6.481 12.329 1.00 82.38 156 LYS A CA 1
ATOM 1239 C C . LYS A 1 156 ? 16.838 6.186 10.851 1.00 82.38 156 LYS A C 1
ATOM 1241 O O . LYS A 1 156 ? 17.460 5.166 10.542 1.00 82.38 156 LYS A O 1
ATOM 1246 N N . PRO A 1 157 ? 16.430 7.070 9.918 1.00 70.06 157 PRO A N 1
ATOM 1247 C CA . PRO A 1 157 ? 16.495 6.802 8.480 1.00 70.06 157 PRO A CA 1
ATOM 1248 C C . PRO A 1 157 ? 17.921 6.586 7.950 1.00 70.06 157 PRO A C 1
ATOM 1250 O O . PRO A 1 157 ? 18.092 5.858 6.976 1.00 70.06 157 PRO A O 1
ATOM 1253 N N . GLU A 1 158 ? 18.950 7.130 8.613 1.00 70.12 158 GLU A N 1
ATOM 1254 C CA . GLU A 1 158 ? 20.369 6.985 8.235 1.00 70.12 158 GLU A CA 1
ATOM 1255 C C . GLU A 1 158 ? 20.847 5.526 8.149 1.00 70.12 158 GLU A C 1
ATOM 1257 O O . GLU A 1 158 ? 21.787 5.208 7.421 1.00 70.12 158 GLU A O 1
ATOM 1262 N N . LYS A 1 159 ? 20.182 4.609 8.858 1.00 68.88 159 LYS A N 1
ATOM 1263 C CA . LYS A 1 159 ? 20.515 3.181 8.832 1.00 68.88 159 LYS A CA 1
ATOM 1264 C C . LYS A 1 159 ? 19.934 2.434 7.629 1.00 68.88 159 LYS A C 1
ATOM 1266 O O . LYS A 1 159 ? 20.365 1.318 7.331 1.00 68.88 159 LYS A O 1
ATOM 1271 N N . THR A 1 160 ? 18.966 3.021 6.928 1.00 73.81 160 THR A N 1
ATOM 1272 C CA . THR A 1 160 ? 18.218 2.338 5.868 1.00 73.81 160 THR A CA 1
ATOM 1273 C C . THR A 1 160 ? 18.985 2.401 4.549 1.00 73.81 160 THR A C 1
ATOM 1275 O O . THR A 1 160 ? 18.866 3.349 3.779 1.00 73.81 160 THR A O 1
ATOM 1278 N N . LYS A 1 161 ? 19.765 1.357 4.249 1.00 82.12 161 LYS A N 1
ATOM 1279 C CA . LYS A 1 161 ? 20.562 1.237 3.009 1.00 82.12 161 LYS A CA 1
ATOM 1280 C C . LYS A 1 161 ? 19.759 0.694 1.817 1.00 82.12 161 LYS A C 1
ATOM 1282 O O . LYS A 1 161 ? 20.250 -0.141 1.057 1.00 82.12 161 LYS A O 1
ATOM 1287 N N . LEU A 1 162 ? 18.507 1.121 1.662 1.00 89.19 162 LEU A N 1
ATOM 1288 C CA . LEU A 1 162 ? 17.645 0.656 0.573 1.00 89.19 162 LEU A CA 1
ATOM 1289 C C . LEU A 1 162 ? 17.767 1.546 -0.666 1.00 89.19 162 LEU A C 1
ATOM 1291 O O . LEU A 1 162 ? 17.849 2.768 -0.576 1.00 89.19 162 LEU A O 1
ATOM 1295 N N . GLN A 1 163 ? 17.746 0.923 -1.845 1.00 92.06 163 GLN A N 1
ATOM 1296 C CA . GLN A 1 163 ? 17.759 1.646 -3.114 1.00 92.06 163 GLN A CA 1
ATOM 1297 C C . GLN A 1 163 ? 16.430 2.384 -3.314 1.00 92.06 163 GLN A C 1
ATOM 1299 O O . GLN A 1 163 ? 15.369 1.761 -3.268 1.00 92.06 163 GLN A O 1
ATOM 1304 N N . ILE A 1 164 ? 16.494 3.688 -3.574 1.00 93.50 164 ILE A N 1
ATOM 1305 C CA . ILE A 1 164 ? 15.319 4.539 -3.784 1.00 93.50 164 ILE A CA 1
ATOM 1306 C C . ILE A 1 164 ? 14.924 4.534 -5.263 1.00 93.50 164 ILE A C 1
ATOM 1308 O O . ILE A 1 164 ? 15.774 4.664 -6.145 1.00 93.50 164 ILE A O 1
ATOM 1312 N N . ILE A 1 165 ? 13.626 4.404 -5.524 1.00 93.81 165 ILE A N 1
ATOM 1313 C CA . ILE A 1 165 ? 12.999 4.625 -6.824 1.00 93.81 165 ILE A CA 1
ATOM 1314 C C . ILE A 1 165 ? 12.354 6.020 -6.794 1.00 93.81 165 ILE A C 1
ATOM 1316 O O . ILE A 1 165 ? 11.514 6.279 -5.933 1.00 93.81 165 ILE A O 1
ATOM 1320 N N . PRO A 1 166 ? 12.719 6.935 -7.706 1.00 91.44 166 PRO A N 1
ATOM 1321 C CA . PRO A 1 166 ? 12.087 8.246 -7.788 1.00 91.44 166 PRO A CA 1
ATOM 1322 C C . PRO A 1 166 ? 10.573 8.142 -8.008 1.00 91.44 166 PRO A C 1
ATOM 1324 O O . PRO A 1 166 ? 10.105 7.415 -8.885 1.00 91.44 166 PRO A O 1
ATOM 1327 N N . GLY A 1 167 ? 9.806 8.886 -7.216 1.00 89.19 167 GLY A N 1
ATOM 1328 C CA . GLY A 1 167 ? 8.351 8.931 -7.301 1.00 89.19 167 GLY A CA 1
ATOM 1329 C C . GLY A 1 167 ? 7.731 9.592 -6.075 1.00 89.19 167 GLY A C 1
ATOM 1330 O O . GLY A 1 167 ? 8.409 9.842 -5.079 1.00 89.19 167 GLY A O 1
ATOM 1331 N N . GLN A 1 168 ? 6.436 9.884 -6.162 1.00 85.00 168 GLN A N 1
ATOM 1332 C CA . GLN A 1 168 ? 5.651 10.451 -5.069 1.00 85.00 168 GLN A CA 1
ATOM 1333 C C . GLN A 1 168 ? 4.361 9.655 -4.902 1.00 85.00 168 GLN A C 1
ATOM 1335 O O . GLN A 1 168 ? 3.747 9.238 -5.885 1.00 85.00 168 GLN A O 1
ATOM 1340 N N . LEU A 1 169 ? 3.963 9.457 -3.649 1.00 85.94 169 LEU A N 1
ATOM 1341 C CA . LEU A 1 169 ? 2.712 8.820 -3.273 1.00 85.94 169 LEU A CA 1
ATOM 1342 C C . LEU A 1 169 ? 1.915 9.798 -2.411 1.00 85.94 169 LEU A C 1
ATOM 1344 O O . LEU A 1 169 ? 2.368 10.180 -1.334 1.00 85.94 169 LEU A O 1
ATOM 1348 N N . ASN A 1 170 ? 0.732 10.174 -2.893 1.00 82.44 170 ASN A N 1
ATOM 1349 C CA . ASN A 1 170 ? -0.178 11.074 -2.196 1.00 82.44 170 ASN A CA 1
ATOM 1350 C C . ASN A 1 170 ? -1.352 10.256 -1.654 1.00 82.44 170 ASN A C 1
ATOM 1352 O O . ASN A 1 170 ? -2.101 9.671 -2.437 1.00 82.44 170 ASN A O 1
ATOM 1356 N N . ILE A 1 171 ? -1.492 10.205 -0.331 1.00 84.19 171 ILE A N 1
ATOM 1357 C CA . ILE A 1 171 ? -2.618 9.569 0.361 1.00 84.19 171 ILE A CA 1
ATOM 1358 C C . ILE A 1 171 ? -3.097 10.531 1.437 1.00 84.19 171 ILE A C 1
ATOM 1360 O O . ILE A 1 171 ? -2.306 10.959 2.277 1.00 84.19 171 ILE A O 1
ATOM 1364 N N . THR A 1 172 ? -4.392 10.815 1.426 1.00 85.19 172 THR A N 1
ATOM 1365 C CA . THR A 1 172 ? -5.058 11.617 2.450 1.00 85.19 172 THR A CA 1
ATOM 1366 C C . THR A 1 172 ? -5.506 10.709 3.588 1.00 85.19 172 THR A C 1
ATOM 1368 O O . THR A 1 172 ? -6.018 9.618 3.345 1.00 85.19 172 THR A O 1
ATOM 1371 N N . VAL A 1 173 ? -5.290 11.146 4.826 1.00 87.62 173 VAL A N 1
ATOM 1372 C CA . VAL A 1 173 ? -5.890 10.542 6.022 1.00 87.62 173 VAL A CA 1
ATOM 1373 C C . VAL A 1 173 ? -6.648 11.635 6.739 1.00 87.62 173 VAL A C 1
ATOM 1375 O O . VAL A 1 173 ? -6.156 12.753 6.838 1.00 87.62 173 VAL A O 1
ATOM 1378 N N . GLU A 1 174 ? -7.837 11.299 7.210 1.00 86.75 174 GLU A N 1
ATOM 1379 C CA . GLU A 1 174 ? -8.759 12.214 7.865 1.00 86.75 174 GLU A CA 1
ATOM 1380 C C . GLU A 1 174 ? -9.518 11.478 8.970 1.00 86.75 174 GLU A C 1
ATOM 1382 O O . GLU A 1 174 ? -9.665 10.252 8.927 1.00 86.75 174 GLU A O 1
ATOM 1387 N N . CYS A 1 175 ? -9.991 12.226 9.968 1.00 84.19 175 CYS A N 1
ATOM 1388 C CA . CYS A 1 175 ? -10.964 11.697 10.915 1.00 84.19 175 CYS A CA 1
ATOM 1389 C C . CYS A 1 175 ? -12.281 11.461 10.178 1.00 84.19 175 CYS A C 1
ATOM 1391 O O . CYS A 1 175 ? -12.790 12.360 9.509 1.00 84.19 175 CYS A O 1
ATOM 1393 N N . VAL A 1 176 ? -12.840 10.267 10.334 1.00 81.19 176 VAL A N 1
ATOM 1394 C CA . VAL A 1 176 ? -14.119 9.923 9.718 1.00 81.19 176 VAL A CA 1
ATOM 1395 C C . VAL A 1 176 ? -15.255 10.558 10.529 1.00 81.19 176 VAL A C 1
ATOM 1397 O O . VAL A 1 176 ? -15.265 10.419 11.756 1.00 81.19 176 VAL A O 1
ATOM 1400 N N . PRO A 1 177 ? -16.201 11.266 9.887 1.00 79.12 177 PRO A N 1
ATOM 1401 C CA . PRO A 1 177 ? -17.346 11.836 10.583 1.00 79.12 177 PRO A CA 1
ATOM 1402 C C . PRO A 1 177 ? -18.291 10.736 11.094 1.00 79.12 177 PRO A C 1
ATOM 1404 O O . PRO A 1 177 ? -18.397 9.659 10.507 1.00 79.12 177 PRO A O 1
ATOM 1407 N N . VAL A 1 178 ? -18.981 11.004 12.207 1.00 71.25 178 VAL A N 1
ATOM 1408 C CA . VAL A 1 178 ? -19.831 10.018 12.908 1.00 71.25 178 VAL A CA 1
ATOM 1409 C C . VAL A 1 178 ? -21.060 9.615 12.079 1.00 71.25 178 VAL A C 1
ATOM 1411 O O . VAL A 1 178 ? -21.607 8.532 12.257 1.00 71.25 178 VAL A O 1
ATOM 1414 N N . ASP A 1 179 ? -21.488 10.471 11.155 1.00 75.88 179 ASP A N 1
ATOM 1415 C CA . ASP A 1 179 ? -22.668 10.321 10.304 1.00 75.88 179 ASP A CA 1
ATOM 1416 C C . ASP A 1 179 ? -22.352 9.771 8.903 1.00 75.88 179 ASP A C 1
ATOM 1418 O O . ASP A 1 179 ? -23.145 9.935 7.973 1.00 75.88 179 ASP A O 1
ATOM 1422 N N . LEU A 1 180 ? -21.209 9.098 8.730 1.00 79.00 180 LEU A N 1
ATOM 1423 C CA . LEU A 1 180 ? -20.833 8.564 7.428 1.00 79.00 180 LEU A CA 1
ATOM 1424 C C . LEU A 1 180 ? -21.850 7.524 6.920 1.00 79.00 180 LEU A C 1
ATOM 1426 O O . LEU A 1 180 ? -22.122 6.506 7.558 1.00 79.00 180 LEU A O 1
ATOM 1430 N N . SER A 1 181 ? -22.392 7.772 5.729 1.00 83.00 181 SER A N 1
ATOM 1431 C CA . SER A 1 181 ? -23.342 6.889 5.055 1.00 83.00 181 SER A CA 1
ATOM 1432 C C . SER A 1 181 ? -22.649 5.895 4.121 1.00 83.00 181 SER A C 1
ATOM 1434 O O . SER A 1 181 ? -21.464 6.012 3.806 1.00 83.00 181 SER A O 1
ATOM 1436 N N . ASN A 1 182 ? -23.408 4.906 3.641 1.00 84.88 182 ASN A N 1
ATOM 1437 C CA . ASN A 1 182 ? -22.982 3.986 2.579 1.00 84.88 182 ASN A CA 1
ATOM 1438 C C . ASN A 1 182 ? -21.752 3.132 2.936 1.00 84.88 182 ASN A C 1
ATOM 1440 O O . ASN A 1 182 ? -20.955 2.748 2.074 1.00 84.88 182 ASN A O 1
ATOM 1444 N N . CYS A 1 183 ? -21.616 2.813 4.222 1.00 84.81 183 CYS A N 1
ATOM 1445 C CA . CYS A 1 183 ? -20.574 1.932 4.724 1.00 84.81 183 CYS A CA 1
ATOM 1446 C C . CYS A 1 183 ? -21.016 0.470 4.662 1.00 84.81 183 CYS A C 1
ATOM 1448 O O . CYS A 1 183 ? -22.192 0.147 4.844 1.00 84.81 183 CYS A O 1
ATOM 1450 N N . ILE A 1 184 ? -20.064 -0.423 4.426 1.00 86.50 184 ILE A N 1
ATOM 1451 C CA . ILE A 1 184 ? -20.255 -1.867 4.526 1.00 86.50 184 ILE A CA 1
ATOM 1452 C C . ILE A 1 184 ? -19.218 -2.449 5.477 1.00 86.50 184 ILE A C 1
ATOM 1454 O O . ILE A 1 184 ? -18.066 -2.021 5.485 1.00 86.50 184 ILE A O 1
ATOM 1458 N N . THR A 1 185 ? -19.612 -3.458 6.244 1.00 83.88 185 THR A N 1
ATOM 1459 C CA . THR A 1 185 ? -18.673 -4.214 7.083 1.00 83.88 185 THR A CA 1
ATOM 1460 C C . THR A 1 185 ? -17.756 -5.096 6.231 1.00 83.88 185 THR A C 1
ATOM 1462 O O . THR A 1 185 ? -18.007 -5.321 5.044 1.00 83.88 185 THR A O 1
ATOM 1465 N N . SER A 1 186 ? -16.750 -5.717 6.854 1.00 79.44 186 SER A N 1
ATOM 1466 C CA . SER A 1 186 ? -15.910 -6.745 6.211 1.00 79.44 186 SER A CA 1
ATOM 1467 C C . SER A 1 186 ? -16.700 -7.984 5.732 1.00 79.44 186 SER A C 1
ATOM 1469 O O . SER A 1 186 ? -16.202 -8.754 4.917 1.00 79.44 186 SER A O 1
ATOM 1471 N N . SER A 1 187 ? -17.959 -8.147 6.168 1.00 78.62 187 SER A N 1
ATOM 1472 C CA . SER A 1 187 ? -18.901 -9.161 5.654 1.00 78.62 187 SER A CA 1
ATOM 1473 C C . SER A 1 187 ? -19.757 -8.666 4.478 1.00 78.62 187 SER A C 1
ATOM 1475 O O . SER A 1 187 ? -20.725 -9.325 4.116 1.00 78.62 187 SER A O 1
ATOM 1477 N N . TYR A 1 188 ? -19.471 -7.480 3.930 1.00 83.31 188 TYR A N 1
ATOM 1478 C CA . TYR A 1 188 ? -20.298 -6.779 2.940 1.00 83.31 188 TYR A CA 1
ATOM 1479 C C . TYR A 1 188 ? -21.725 -6.456 3.415 1.00 83.31 188 TYR A C 1
ATOM 1481 O O . TYR A 1 188 ? -22.611 -6.198 2.601 1.00 83.31 188 TYR A O 1
ATOM 1489 N N . VAL A 1 189 ? -21.959 -6.450 4.731 1.00 85.56 189 VAL A N 1
ATOM 1490 C CA . VAL A 1 189 ? -23.260 -6.081 5.305 1.00 85.56 189 VAL A CA 1
ATOM 1491 C C . VAL A 1 189 ? -23.374 -4.553 5.332 1.00 85.56 189 VAL A C 1
ATOM 1493 O O . VAL A 1 189 ? -22.504 -3.920 5.938 1.00 85.56 189 VAL A O 1
ATOM 1496 N N . PRO A 1 190 ? -24.418 -3.960 4.724 1.00 86.38 190 PRO A N 1
ATOM 1497 C CA . PRO A 1 190 ? -24.645 -2.517 4.734 1.00 86.38 190 PRO A CA 1
ATOM 1498 C C . PRO A 1 190 ? -24.915 -1.968 6.139 1.00 86.38 190 PRO A C 1
ATOM 1500 O O . PRO A 1 190 ? -25.759 -2.496 6.868 1.00 86.38 190 PRO A O 1
ATOM 1503 N N . LEU A 1 191 ? -24.249 -0.869 6.490 1.00 85.88 191 LEU A N 1
ATOM 1504 C CA . LEU A 1 191 ? -24.500 -0.095 7.703 1.00 85.88 191 LEU A CA 1
ATOM 1505 C C . LEU A 1 191 ? -25.462 1.053 7.407 1.00 85.88 191 LEU A C 1
ATOM 1507 O O . LEU A 1 191 ? -25.376 1.706 6.369 1.00 85.88 191 LEU A O 1
ATOM 1511 N N . LYS A 1 192 ? -26.397 1.309 8.325 1.00 83.44 192 LYS A N 1
ATOM 1512 C CA . LYS A 1 192 ? -27.336 2.430 8.195 1.00 83.44 192 LYS A CA 1
ATOM 1513 C C . LYS A 1 192 ? -26.629 3.742 8.582 1.00 83.44 192 LYS A C 1
ATOM 1515 O O . LYS A 1 192 ? -25.960 3.740 9.610 1.00 83.44 192 LYS A O 1
ATOM 1520 N N . PRO A 1 193 ? -26.843 4.852 7.854 1.00 84.56 193 PRO A N 1
ATOM 1521 C CA . PRO A 1 193 ? -27.714 4.985 6.685 1.00 84.56 193 PRO A CA 1
ATOM 1522 C C . PRO A 1 193 ? -27.065 4.445 5.394 1.00 84.56 193 PRO A C 1
ATOM 1524 O O . PRO A 1 193 ? -25.923 4.769 5.078 1.00 84.56 193 PRO A O 1
ATOM 1527 N N . PHE A 1 194 ? -27.822 3.652 4.624 1.00 84.88 194 PHE A N 1
ATOM 1528 C CA . PHE A 1 194 ? -27.388 3.103 3.334 1.00 84.88 194 PHE A CA 1
ATOM 1529 C C . PHE A 1 194 ? -28.399 3.451 2.242 1.00 84.88 194 PHE A C 1
ATOM 1531 O O . PHE A 1 194 ? -29.568 3.059 2.313 1.00 84.88 194 PHE A O 1
ATOM 1538 N N . GLU A 1 195 ? -27.955 4.195 1.236 1.00 83.50 195 GLU A N 1
ATOM 1539 C CA . GLU A 1 195 ? -28.784 4.630 0.120 1.00 83.50 195 GLU A CA 1
ATOM 1540 C C . GLU A 1 195 ? -28.935 3.521 -0.926 1.00 83.50 195 GLU A C 1
ATOM 1542 O O . GLU A 1 195 ? -27.995 2.792 -1.257 1.00 83.50 195 GLU A O 1
ATOM 1547 N N . LYS A 1 196 ? -30.135 3.406 -1.504 1.00 74.56 196 LYS A N 1
ATOM 1548 C CA . LYS A 1 196 ? -30.368 2.496 -2.631 1.00 74.56 196 LYS A CA 1
ATOM 1549 C C . LYS A 1 196 ? -29.619 3.020 -3.861 1.00 74.56 196 LYS A C 1
ATOM 1551 O O . LYS A 1 196 ? -29.754 4.189 -4.201 1.00 74.56 196 LYS A O 1
ATOM 1556 N N . ASN A 1 197 ? -28.892 2.140 -4.553 1.00 70.25 197 ASN A N 1
ATOM 1557 C CA . ASN A 1 197 ? -28.095 2.448 -5.753 1.00 70.25 197 ASN A CA 1
ATOM 1558 C C . ASN A 1 197 ? -26.899 3.395 -5.525 1.00 70.25 197 ASN A C 1
ATOM 1560 O O . ASN A 1 197 ? -26.480 4.090 -6.455 1.00 70.25 197 ASN A O 1
ATOM 1564 N N . C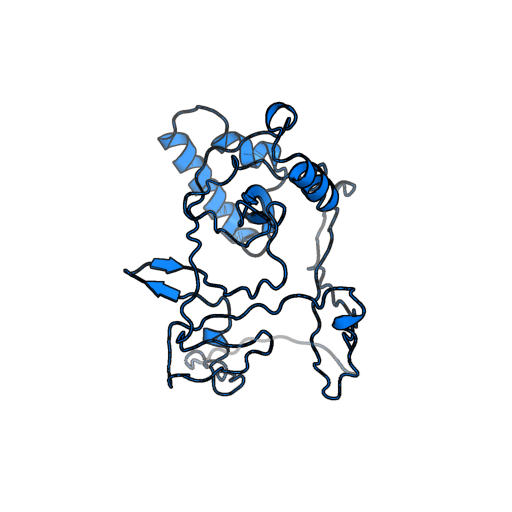YS A 1 198 ? -26.321 3.415 -4.319 1.00 71.19 198 CYS A N 1
ATOM 1565 C CA . CYS A 1 198 ? -25.114 4.193 -4.052 1.00 71.19 198 CYS A CA 1
ATOM 1566 C C . CYS A 1 198 ? -23.941 3.763 -4.958 1.00 71.19 198 CYS A C 1
ATOM 1568 O O . CYS A 1 198 ? -23.722 2.574 -5.201 1.00 71.19 198 CYS A O 1
ATOM 1570 N N . GLN A 1 199 ? -23.176 4.740 -5.457 1.00 68.25 199 GLN A N 1
ATOM 1571 C CA . GLN A 1 199 ? -21.957 4.501 -6.246 1.00 68.25 199 GLN A CA 1
ATOM 1572 C C . GLN A 1 199 ? -20.663 4.604 -5.426 1.00 68.25 199 GLN A C 1
ATOM 1574 O O . GLN A 1 199 ? -19.628 4.117 -5.874 1.00 68.25 199 GLN A O 1
ATOM 1579 N N . ASN A 1 200 ? -20.715 5.214 -4.240 1.00 75.69 200 ASN A N 1
ATOM 1580 C CA . ASN A 1 200 ? -19.561 5.470 -3.380 1.00 75.69 200 ASN A CA 1
ATOM 1581 C C . ASN A 1 200 ? -19.699 4.667 -2.087 1.00 75.69 200 ASN A C 1
ATOM 1583 O O . ASN A 1 200 ? -20.032 5.198 -1.031 1.00 75.69 200 ASN A O 1
ATOM 1587 N N . ILE A 1 201 ? -19.472 3.362 -2.198 1.00 82.56 201 ILE A N 1
ATOM 1588 C CA . ILE A 1 201 ? -19.460 2.473 -1.040 1.00 82.56 201 ILE A CA 1
ATOM 1589 C C . ILE A 1 201 ? -18.130 2.650 -0.303 1.00 82.56 201 ILE A C 1
ATOM 1591 O O . ILE A 1 201 ? -17.084 2.804 -0.937 1.00 82.56 201 ILE A O 1
ATOM 1595 N N . THR A 1 202 ? -18.159 2.610 1.027 1.00 83.62 202 THR A N 1
ATOM 1596 C CA . THR A 1 202 ? -16.941 2.596 1.847 1.00 83.62 202 THR A CA 1
ATOM 1597 C C . THR A 1 202 ? -16.853 1.310 2.649 1.00 83.62 202 THR A C 1
ATOM 1599 O O . THR A 1 202 ? -17.833 0.896 3.259 1.00 83.62 202 THR A O 1
ATOM 1602 N N . VAL A 1 203 ? -15.685 0.668 2.657 1.00 84.19 203 VAL A N 1
ATOM 1603 C CA . VAL A 1 203 ? -15.458 -0.519 3.490 1.00 84.19 203 VAL A CA 1
ATOM 1604 C C . VAL A 1 203 ? -14.990 -0.086 4.863 1.00 84.19 203 VAL A C 1
ATOM 1606 O O . VAL A 1 203 ? -13.958 0.575 4.983 1.00 84.19 203 VAL A O 1
ATOM 1609 N N . GLU A 1 204 ? -15.717 -0.512 5.884 1.00 84.25 204 GLU A N 1
ATOM 1610 C CA . GLU A 1 204 ? -15.208 -0.575 7.241 1.00 84.25 204 GLU A CA 1
ATOM 1611 C C . GLU A 1 204 ? -14.343 -1.832 7.388 1.00 84.25 204 GLU A C 1
ATOM 1613 O O . GLU A 1 204 ? -14.804 -2.976 7.260 1.00 84.25 204 GLU A O 1
ATOM 1618 N N . VAL A 1 205 ? -13.054 -1.601 7.618 1.00 80.31 205 VAL A N 1
ATOM 1619 C CA . VAL A 1 205 ? -12.077 -2.649 7.883 1.00 80.31 205 VAL A CA 1
ATOM 1620 C C . VAL A 1 205 ? -12.102 -2.940 9.378 1.00 80.31 205 VAL A C 1
ATOM 1622 O O . VAL A 1 205 ? -11.804 -2.066 10.193 1.00 80.31 205 VAL A O 1
ATOM 1625 N N . GLU A 1 206 ? -12.473 -4.172 9.722 1.00 75.44 206 GLU A N 1
ATOM 1626 C CA . GLU A 1 206 ? -12.527 -4.636 11.108 1.00 75.44 206 GLU A CA 1
ATOM 1627 C C . GLU A 1 206 ? -11.100 -4.783 11.666 1.00 75.44 206 GLU A C 1
ATOM 1629 O O . GLU A 1 206 ? -10.215 -5.351 11.018 1.00 75.44 206 GLU A O 1
ATOM 1634 N N . GLU A 1 207 ? -10.865 -4.247 12.866 1.00 76.44 207 GLU A N 1
ATOM 1635 C CA . GLU A 1 207 ? -9.619 -4.461 13.605 1.00 76.44 207 GLU A CA 1
ATOM 1636 C C . GLU A 1 207 ? -9.558 -5.922 14.074 1.00 76.44 207 GLU A C 1
ATOM 1638 O O . GLU A 1 207 ? -10.558 -6.483 14.527 1.00 76.44 207 GLU A O 1
ATOM 1643 N N . PHE A 1 208 ? -8.385 -6.557 13.994 1.00 73.44 208 PHE A N 1
ATOM 1644 C CA . PHE A 1 208 ? -8.210 -7.862 14.629 1.00 73.44 208 PHE A CA 1
ATOM 1645 C C . PHE A 1 208 ? -8.365 -7.715 16.141 1.00 73.44 208 PHE A C 1
ATOM 1647 O O . PHE A 1 208 ? -7.769 -6.819 16.735 1.00 73.44 208 PHE A O 1
ATOM 1654 N N . VAL A 1 209 ? -9.132 -8.616 16.763 1.00 67.94 209 VAL A N 1
ATOM 1655 C CA . VAL A 1 209 ? -9.347 -8.596 18.213 1.00 67.94 209 VAL A CA 1
ATOM 1656 C C . VAL A 1 209 ? -7.984 -8.638 18.916 1.00 67.94 209 VAL A C 1
ATOM 1658 O O . VAL A 1 209 ? -7.238 -9.603 18.719 1.00 67.94 209 VAL A O 1
ATOM 1661 N N . PRO A 1 210 ? -7.629 -7.612 19.711 1.00 67.06 210 PRO A N 1
ATOM 1662 C CA . PRO A 1 210 ? -6.366 -7.607 20.431 1.00 67.06 210 PRO A CA 1
ATOM 1663 C C . PRO A 1 210 ? -6.306 -8.789 21.402 1.00 67.06 210 PRO A C 1
ATOM 1665 O O . PRO A 1 210 ? -7.304 -9.102 22.053 1.00 67.06 210 PRO A O 1
ATOM 1668 N N . GLU A 1 211 ? -5.130 -9.402 21.564 1.00 66.62 211 GLU A N 1
ATOM 1669 C CA . GLU A 1 211 ? -4.883 -10.459 22.558 1.00 66.62 211 GLU A CA 1
ATOM 1670 C C . GLU A 1 211 ? -4.863 -9.882 23.987 1.00 66.62 211 GLU A C 1
ATOM 1672 O O . GLU A 1 211 ? -3.843 -9.866 24.672 1.00 66.62 211 GLU A O 1
ATOM 1677 N N . MET A 1 212 ? -5.993 -9.349 24.453 1.00 66.25 212 MET A N 1
ATOM 1678 C CA . MET A 1 212 ? -6.126 -8.777 25.787 1.00 66.25 212 MET A CA 1
ATOM 1679 C C . MET A 1 212 ? -7.353 -9.356 26.476 1.00 66.25 212 MET A C 1
ATOM 1681 O O . MET A 1 212 ? -8.454 -9.325 25.935 1.00 66.25 212 MET A O 1
ATOM 1685 N N . THR A 1 213 ? -7.173 -9.846 27.702 1.00 67.19 213 THR A N 1
ATOM 1686 C CA . THR A 1 213 ? -8.192 -10.591 28.467 1.00 67.19 213 THR A CA 1
ATOM 1687 C C . THR A 1 213 ? -9.526 -9.861 28.602 1.00 67.19 213 THR A C 1
ATOM 1689 O O . THR A 1 213 ? -10.572 -10.500 28.604 1.00 67.19 213 THR A O 1
ATOM 1692 N N . LYS A 1 214 ? -9.514 -8.524 28.648 1.00 68.50 214 LYS A N 1
ATOM 1693 C CA . LYS A 1 214 ? -10.728 -7.692 28.709 1.00 68.50 214 LYS A CA 1
ATOM 1694 C C . LYS A 1 214 ? -11.592 -7.732 27.438 1.00 68.50 214 LYS A C 1
ATOM 1696 O O . LYS A 1 214 ? -12.751 -7.342 27.492 1.00 68.50 214 LYS A O 1
ATOM 1701 N N . TYR A 1 215 ? -11.027 -8.171 26.313 1.00 65.94 215 TYR A N 1
ATOM 1702 C CA . TYR A 1 215 ? -11.721 -8.355 25.036 1.00 65.94 215 TYR A CA 1
ATOM 1703 C C . TYR A 1 215 ? -12.035 -9.832 24.744 1.00 65.94 215 TYR A C 1
ATOM 1705 O O . TYR A 1 215 ? -12.676 -10.128 23.741 1.00 65.94 215 TYR A O 1
ATOM 1713 N N . CYS A 1 216 ? -11.654 -10.752 25.638 1.00 63.56 216 CYS A N 1
ATOM 1714 C CA . CYS A 1 216 ? -12.050 -12.156 25.591 1.00 63.56 216 CYS A CA 1
ATOM 1715 C C . CYS A 1 216 ? -13.428 -12.323 26.252 1.00 63.56 216 CYS A C 1
ATOM 1717 O O . CYS A 1 216 ? -13.526 -12.696 27.420 1.00 63.56 216 CYS A O 1
ATOM 1719 N N . TYR A 1 217 ? -14.500 -12.016 25.525 1.00 65.38 217 TYR A N 1
ATOM 1720 C CA . TYR A 1 217 ? -15.870 -12.333 25.938 1.00 65.38 217 TYR A CA 1
ATOM 1721 C C . TYR A 1 217 ? -16.369 -13.576 25.189 1.00 65.38 217 TYR A C 1
ATOM 1723 O O . TYR A 1 217 ? -15.884 -13.869 24.096 1.00 65.38 217 TYR A O 1
ATOM 1731 N N . PRO A 1 218 ? -17.319 -14.345 25.749 1.00 65.88 218 PRO A N 1
ATOM 1732 C CA . PRO A 1 218 ? -17.905 -15.465 25.028 1.00 65.88 218 PRO A CA 1
ATOM 1733 C C . PRO A 1 218 ? -18.677 -14.942 23.812 1.00 65.88 218 PRO A C 1
ATOM 1735 O O . PRO A 1 218 ? -19.700 -14.270 23.951 1.00 65.88 218 PRO A O 1
ATOM 1738 N N . PHE A 1 219 ? -18.181 -15.247 22.615 1.00 66.38 219 PHE A N 1
ATOM 1739 C CA . PHE A 1 219 ? -18.875 -14.939 21.372 1.00 66.38 219 PHE A CA 1
ATOM 1740 C C . PHE A 1 219 ? -20.109 -15.840 21.234 1.00 66.38 219 PHE A C 1
ATOM 1742 O O . PHE A 1 219 ? -20.022 -17.064 21.321 1.00 66.38 219 PHE A O 1
ATOM 1749 N N . THR A 1 220 ? -21.281 -15.233 21.035 1.00 72.12 220 THR A N 1
ATOM 1750 C CA . THR A 1 220 ? -22.562 -15.942 20.841 1.00 72.12 220 THR A CA 1
ATOM 1751 C C . THR A 1 220 ? -22.990 -16.004 19.374 1.00 72.12 220 THR A C 1
ATOM 1753 O O . THR A 1 220 ? -24.014 -16.601 19.047 1.00 72.12 220 THR A O 1
ATOM 1756 N N . ILE A 1 221 ? -22.211 -15.384 18.483 1.00 66.00 221 ILE A N 1
ATOM 1757 C CA . ILE A 1 221 ? -22.488 -15.248 17.054 1.00 66.00 221 ILE A CA 1
ATOM 1758 C C . ILE A 1 221 ? -21.230 -15.661 16.297 1.00 66.00 221 ILE A C 1
ATOM 1760 O O . ILE A 1 221 ? -20.154 -15.129 16.547 1.00 66.00 221 ILE A O 1
ATOM 1764 N N . TYR A 1 222 ? -21.374 -16.585 15.352 1.00 63.84 222 TYR A N 1
ATOM 1765 C CA . TYR A 1 222 ? -20.269 -17.060 14.526 1.00 63.84 222 TYR A CA 1
ATOM 1766 C C . TYR A 1 222 ? -20.148 -16.229 13.241 1.00 63.84 222 TYR A C 1
ATOM 1768 O O . TYR A 1 222 ? -21.113 -16.119 12.480 1.00 63.84 222 TYR A O 1
ATOM 1776 N N . LYS A 1 223 ? -18.958 -15.680 12.968 1.00 66.75 223 LYS A N 1
ATOM 1777 C CA . LYS A 1 223 ? -18.611 -15.052 11.681 1.00 66.75 223 LYS A CA 1
ATOM 1778 C C . LYS A 1 223 ? -17.693 -15.992 10.890 1.00 66.75 223 LYS A C 1
ATOM 1780 O O . LYS A 1 223 ? -16.577 -16.274 11.310 1.00 66.75 223 LYS A O 1
ATOM 1785 N N . ASN A 1 224 ? -18.134 -16.454 9.719 1.00 65.19 224 ASN A N 1
ATOM 1786 C CA . ASN A 1 224 ? -17.318 -17.315 8.854 1.00 65.19 224 ASN A CA 1
ATOM 1787 C C . ASN A 1 224 ? -16.432 -16.483 7.911 1.00 65.19 224 ASN A C 1
ATOM 1789 O O . ASN A 1 224 ? -16.712 -16.373 6.716 1.00 65.19 224 ASN A O 1
ATOM 1793 N N . HIS A 1 225 ? -15.393 -15.845 8.449 1.00 68.12 225 HIS A N 1
ATOM 1794 C CA . HIS A 1 225 ? -14.404 -15.131 7.638 1.00 68.12 225 HIS A CA 1
ATOM 1795 C C . HIS A 1 225 ? -13.151 -15.972 7.449 1.00 68.12 225 HIS A C 1
ATOM 1797 O O . HIS A 1 225 ? -12.487 -16.339 8.414 1.00 68.12 225 HIS A O 1
ATOM 1803 N N . LEU A 1 226 ? -12.790 -16.217 6.189 1.00 68.12 226 LEU A N 1
ATOM 1804 C CA . LEU A 1 226 ? -11.511 -16.808 5.833 1.00 68.12 226 LEU A CA 1
ATOM 1805 C C . LEU A 1 226 ? -10.618 -15.766 5.157 1.00 68.12 226 LEU A C 1
ATOM 1807 O O . LEU A 1 226 ? -10.797 -15.433 3.986 1.00 68.12 226 LEU A O 1
ATOM 1811 N N . TYR A 1 227 ? -9.602 -15.309 5.885 1.00 66.75 227 TYR A N 1
ATOM 1812 C CA . TYR A 1 227 ? -8.533 -14.488 5.329 1.00 66.75 227 TYR A CA 1
ATOM 1813 C C . TYR A 1 227 ? -7.389 -15.384 4.847 1.00 66.75 227 TYR A C 1
ATOM 1815 O O . TYR A 1 227 ? -6.599 -15.897 5.641 1.00 66.75 227 TYR A O 1
ATOM 1823 N N . VAL A 1 228 ? -7.286 -15.579 3.530 1.00 68.12 228 VAL A N 1
ATOM 1824 C CA . VAL A 1 228 ? -6.123 -16.236 2.917 1.00 68.12 228 VAL A CA 1
ATOM 1825 C C . VAL A 1 228 ? -5.105 -15.168 2.540 1.00 68.12 228 VAL A C 1
ATOM 1827 O O . VAL A 1 228 ? -5.347 -14.363 1.644 1.00 68.12 228 VAL A O 1
ATOM 1830 N N . TYR A 1 229 ? -3.949 -15.181 3.200 1.00 60.84 229 TYR A N 1
ATOM 1831 C CA . TYR A 1 229 ? -2.835 -14.290 2.885 1.00 60.84 229 TYR A CA 1
ATOM 1832 C C . TYR A 1 229 ? -1.625 -15.111 2.415 1.00 60.84 229 TYR A C 1
ATOM 1834 O O . TYR A 1 229 ? -0.906 -15.679 3.242 1.00 60.84 229 TYR A O 1
ATOM 1842 N N . PRO A 1 230 ? -1.396 -15.223 1.094 1.00 58.53 230 PRO A N 1
ATOM 1843 C CA . PRO A 1 230 ? -0.224 -15.908 0.564 1.00 58.53 230 PRO A CA 1
ATOM 1844 C C . PRO A 1 230 ? 1.052 -15.214 1.057 1.00 58.53 230 PRO A C 1
ATOM 1846 O O . PRO A 1 230 ? 1.291 -14.049 0.747 1.00 58.53 230 PRO A O 1
ATOM 1849 N N . LEU A 1 231 ? 1.874 -15.920 1.839 1.00 58.69 231 LEU A N 1
ATOM 1850 C CA . LEU A 1 231 ? 3.029 -15.315 2.512 1.00 58.69 231 LEU A CA 1
ATOM 1851 C C . LEU A 1 231 ? 4.182 -15.010 1.552 1.00 58.69 231 LEU A C 1
ATOM 1853 O O . LEU A 1 231 ? 4.716 -13.900 1.547 1.00 58.69 231 LEU A O 1
ATOM 1857 N N . GLN A 1 232 ? 4.596 -15.997 0.757 1.00 60.03 232 GLN A N 1
ATOM 1858 C CA . GLN A 1 232 ? 5.701 -15.844 -0.182 1.00 60.03 232 GLN A CA 1
ATOM 1859 C C . GLN A 1 232 ? 5.682 -16.944 -1.239 1.00 60.03 232 GLN A C 1
ATOM 1861 O O . GLN A 1 232 ? 5.334 -18.089 -0.960 1.00 60.03 232 GLN A O 1
ATOM 1866 N N . LEU A 1 233 ? 6.137 -16.597 -2.439 1.00 58.66 233 LEU A N 1
ATOM 1867 C CA . LEU A 1 233 ? 6.375 -17.530 -3.529 1.00 58.66 233 LEU A CA 1
ATOM 1868 C C . LEU A 1 233 ? 7.798 -17.294 -4.052 1.00 58.66 233 LEU A C 1
ATOM 1870 O O . LEU A 1 233 ? 8.075 -16.242 -4.626 1.00 58.66 233 LEU A O 1
ATOM 1874 N N . LYS A 1 234 ? 8.719 -18.229 -3.784 1.00 60.16 234 LYS A N 1
ATOM 1875 C CA . LYS A 1 234 ? 10.133 -18.135 -4.189 1.00 60.16 234 LYS A CA 1
ATOM 1876 C C . LYS A 1 234 ? 10.386 -19.021 -5.407 1.00 60.16 234 LYS A C 1
ATOM 1878 O O . LYS A 1 234 ? 10.185 -20.229 -5.333 1.00 60.16 234 LYS A O 1
ATOM 1883 N N . TYR A 1 235 ? 10.868 -18.429 -6.498 1.00 59.31 235 TYR A N 1
ATOM 1884 C CA . TYR A 1 235 ? 11.253 -19.152 -7.720 1.00 59.31 235 TYR A CA 1
ATOM 1885 C C . TYR A 1 235 ? 12.756 -19.088 -8.013 1.00 59.31 235 TYR A C 1
ATOM 1887 O O . TYR A 1 235 ? 13.208 -19.602 -9.033 1.00 59.31 235 TYR A O 1
ATOM 1895 N N . ASP A 1 236 ? 13.538 -18.477 -7.123 1.00 55.72 236 ASP A N 1
ATOM 1896 C CA . ASP A 1 236 ? 14.921 -18.057 -7.383 1.00 55.72 236 ASP A CA 1
ATOM 1897 C C . ASP A 1 236 ? 15.887 -19.230 -7.657 1.00 55.72 236 ASP A C 1
ATOM 1899 O O . ASP A 1 236 ? 16.959 -19.037 -8.227 1.00 55.72 236 ASP A O 1
ATOM 1903 N N . SER A 1 237 ? 15.504 -20.461 -7.299 1.00 55.34 237 SER A N 1
ATOM 1904 C CA . SER A 1 237 ? 16.266 -21.692 -7.543 1.00 55.34 237 SER A CA 1
ATOM 1905 C C . SER A 1 237 ? 15.908 -22.430 -8.847 1.00 55.34 237 SER A C 1
ATOM 1907 O O . SER A 1 237 ? 16.532 -23.447 -9.157 1.00 55.34 237 SER A O 1
ATOM 1909 N N . GLN A 1 238 ? 14.938 -21.956 -9.639 1.00 56.50 238 GLN A N 1
ATOM 1910 C CA . GLN A 1 238 ? 14.488 -22.628 -10.868 1.00 56.50 238 GLN A CA 1
ATOM 1911 C C . GLN A 1 238 ? 15.234 -22.112 -12.109 1.00 56.50 238 GLN A C 1
ATOM 1913 O O . GLN A 1 238 ? 15.065 -20.969 -12.528 1.00 56.50 238 GLN A O 1
ATOM 1918 N N . LYS A 1 239 ? 16.053 -22.975 -12.729 1.00 46.97 239 LYS A N 1
ATOM 1919 C CA . LYS A 1 239 ? 16.903 -22.619 -13.885 1.00 46.97 239 LYS A CA 1
ATOM 1920 C C . LYS A 1 239 ? 16.180 -22.607 -15.242 1.00 46.97 239 LYS A C 1
ATOM 1922 O O . LYS A 1 239 ? 16.689 -21.988 -16.170 1.00 46.97 239 LYS A O 1
ATOM 1927 N N . THR A 1 240 ? 15.007 -23.239 -15.376 1.00 46.34 240 THR A N 1
ATOM 1928 C CA . THR A 1 240 ? 14.264 -23.279 -16.651 1.00 46.34 240 THR A CA 1
ATOM 1929 C C . THR A 1 240 ? 12.769 -23.475 -16.425 1.00 46.34 240 THR A C 1
ATOM 1931 O O . THR A 1 240 ? 12.368 -24.418 -15.751 1.00 46.34 240 THR A O 1
ATOM 1934 N N . PHE A 1 241 ? 11.936 -22.661 -17.072 1.00 50.59 241 PHE A N 1
ATOM 1935 C CA . PHE A 1 241 ? 10.499 -22.907 -17.188 1.00 50.59 241 PHE A CA 1
ATOM 1936 C C . PHE A 1 241 ? 10.173 -23.347 -18.620 1.00 50.59 241 PHE A C 1
ATOM 1938 O O . PHE A 1 241 ? 9.840 -22.519 -19.465 1.00 50.59 241 PHE A O 1
ATOM 1945 N N . ALA A 1 242 ? 10.282 -24.645 -18.923 1.00 40.72 242 ALA A N 1
ATOM 1946 C CA . ALA A 1 242 ? 9.989 -25.149 -20.273 1.00 40.72 242 ALA A CA 1
ATOM 1947 C C . ALA A 1 242 ? 8.485 -25.103 -20.638 1.00 40.72 242 ALA A C 1
ATOM 1949 O O . ALA A 1 242 ? 8.135 -25.189 -21.809 1.00 40.72 242 ALA A O 1
ATOM 1950 N N . LYS A 1 243 ? 7.593 -24.944 -19.653 1.00 43.12 243 LYS A N 1
ATOM 1951 C CA . LYS A 1 243 ? 6.151 -24.651 -19.775 1.00 43.12 243 LYS A CA 1
ATOM 1952 C C . LYS A 1 243 ? 5.600 -24.610 -18.350 1.00 43.12 243 LYS A C 1
ATOM 1954 O O . LYS A 1 243 ? 5.542 -25.652 -17.703 1.00 43.12 243 LYS A O 1
ATOM 1959 N N . VAL A 1 244 ? 5.219 -23.444 -17.830 1.00 40.69 244 VAL A N 1
ATOM 1960 C CA . VAL A 1 244 ? 4.467 -23.400 -16.564 1.00 40.69 244 VAL A CA 1
ATOM 1961 C C . VAL A 1 244 ? 2.997 -23.513 -16.920 1.00 40.69 244 VAL A C 1
ATOM 1963 O O . VAL A 1 244 ? 2.419 -22.582 -17.476 1.00 40.69 244 VAL A O 1
ATOM 1966 N N . HIS A 1 245 ? 2.406 -24.669 -16.634 1.00 41.59 245 HIS A N 1
ATOM 1967 C CA . HIS A 1 245 ? 0.957 -24.765 -16.511 1.00 41.59 245 HIS A CA 1
ATOM 1968 C C . HIS A 1 245 ? 0.563 -23.889 -15.322 1.00 41.59 245 HIS A C 1
ATOM 1970 O O . HIS A 1 245 ? 1.212 -23.973 -14.280 1.00 41.59 245 HIS A O 1
ATOM 1976 N N . SER A 1 246 ? -0.435 -23.020 -15.494 1.00 36.19 246 SER A N 1
ATOM 1977 C CA . SER A 1 246 ? -0.977 -22.165 -14.436 1.00 36.19 246 SER A CA 1
ATOM 1978 C C . SER A 1 246 ? -1.078 -22.942 -13.124 1.00 36.19 246 SER A C 1
ATOM 1980 O O . SER A 1 246 ? -1.870 -23.877 -13.018 1.00 36.19 246 SER A O 1
ATOM 1982 N N . VAL A 1 247 ? -0.248 -22.595 -12.138 1.00 38.66 247 VAL A N 1
ATOM 1983 C CA . VAL A 1 247 ? -0.319 -23.226 -10.821 1.00 38.66 247 VAL A CA 1
ATOM 1984 C C . VAL A 1 247 ? -1.493 -22.579 -10.099 1.00 38.66 247 VAL A C 1
ATOM 1986 O O . VAL A 1 247 ? -1.378 -21.492 -9.538 1.00 38.66 247 VAL A O 1
ATOM 1989 N N . ASN A 1 248 ? -2.654 -23.223 -10.189 1.00 33.62 248 ASN A N 1
ATOM 1990 C CA . ASN A 1 248 ? -3.811 -22.880 -9.380 1.00 33.62 248 ASN A CA 1
ATOM 1991 C C . ASN A 1 248 ? -3.561 -23.414 -7.972 1.00 33.62 248 ASN A C 1
ATOM 1993 O O . ASN A 1 248 ? -3.661 -24.615 -7.726 1.00 33.62 248 ASN A O 1
ATOM 1997 N N . TYR A 1 249 ? -3.207 -22.525 -7.051 1.00 38.75 249 TYR A N 1
ATOM 1998 C CA . TYR A 1 249 ? -3.191 -22.866 -5.638 1.00 38.75 249 TYR A CA 1
ATOM 1999 C C . TYR A 1 249 ? -4.629 -22.858 -5.119 1.00 38.75 249 TYR A C 1
ATOM 2001 O O . TYR A 1 249 ? -5.274 -21.813 -5.076 1.00 38.75 249 TYR A O 1
ATOM 2009 N N . ILE A 1 250 ? -5.127 -24.027 -4.718 1.00 29.34 250 ILE A N 1
ATOM 2010 C CA . ILE A 1 250 ? -6.324 -24.141 -3.885 1.00 29.34 250 ILE A CA 1
ATOM 2011 C C . ILE A 1 250 ? -5.822 -24.176 -2.445 1.00 29.34 250 ILE A C 1
ATOM 2013 O O . ILE A 1 250 ? -5.316 -25.195 -1.978 1.00 29.34 250 ILE A O 1
ATOM 2017 N N . PHE A 1 251 ? -5.902 -23.042 -1.756 1.00 28.19 251 PHE A N 1
ATOM 2018 C CA . PHE A 1 251 ? -5.576 -22.974 -0.338 1.00 28.19 251 PHE A CA 1
ATOM 2019 C C . PHE A 1 251 ? -6.808 -23.365 0.478 1.00 28.19 251 PHE A C 1
ATOM 2021 O O . PHE A 1 251 ? -7.773 -22.610 0.551 1.00 28.19 251 PHE A O 1
ATOM 2028 N N . TRP A 1 252 ? -6.756 -24.532 1.117 1.00 22.89 252 TRP A N 1
ATOM 2029 C CA . TRP A 1 252 ? -7.609 -24.850 2.259 1.00 22.89 252 TRP A CA 1
ATOM 2030 C C . TRP A 1 252 ? -6.850 -24.446 3.519 1.00 22.89 252 TRP A C 1
ATOM 2032 O O . TRP A 1 252 ? -6.043 -25.204 4.047 1.00 22.89 252 TRP A O 1
ATOM 2042 N N . GLY A 1 253 ? -7.055 -23.213 3.962 1.00 25.62 253 GLY A N 1
ATOM 2043 C CA . GLY A 1 253 ? -6.719 -22.805 5.319 1.00 25.62 253 GLY A CA 1
ATOM 2044 C C . GLY A 1 253 ? -8.028 -22.481 6.004 1.00 25.62 253 GLY A C 1
ATOM 2045 O O . GLY A 1 253 ? -8.769 -21.664 5.490 1.00 25.62 253 GLY A O 1
ATOM 2046 N N . VAL A 1 254 ? -8.352 -23.132 7.112 1.00 23.70 254 VAL A N 1
ATOM 2047 C CA . VAL A 1 254 ? -9.471 -22.732 7.967 1.00 23.70 254 VAL A CA 1
ATOM 2048 C C . VAL A 1 254 ? -8.836 -22.056 9.170 1.00 23.70 254 VAL A C 1
ATOM 2050 O O . VAL A 1 254 ? -8.201 -22.715 9.989 1.00 23.70 254 VAL A O 1
ATOM 2053 N N . LYS A 1 255 ? -8.958 -20.733 9.255 1.00 24.41 255 LYS A N 1
ATOM 2054 C CA . LYS A 1 255 ? -8.780 -20.013 10.515 1.00 24.41 255 LYS A CA 1
ATOM 2055 C C . LYS A 1 255 ? -10.156 -19.522 10.927 1.00 24.41 255 LYS A C 1
ATOM 2057 O O . LYS A 1 255 ? -10.595 -18.466 10.494 1.00 24.41 255 LYS A O 1
ATOM 2062 N N . CYS A 1 256 ? -10.844 -20.346 11.711 1.00 23.33 256 CYS A N 1
ATOM 2063 C CA . CYS A 1 256 ? -12.001 -19.903 12.471 1.00 23.33 256 CYS A CA 1
ATOM 2064 C C . CYS A 1 256 ? -11.486 -18.920 13.522 1.00 23.33 256 CYS A C 1
ATOM 2066 O O . CYS A 1 256 ? -10.742 -19.322 14.416 1.00 23.33 256 CYS A O 1
ATOM 2068 N N . TYR A 1 257 ? -11.848 -17.650 13.395 1.00 28.81 257 TYR A N 1
ATOM 2069 C CA . TYR A 1 257 ? -11.837 -16.756 14.542 1.00 28.81 257 TYR A CA 1
ATOM 2070 C C . TYR A 1 257 ? -13.143 -17.034 15.293 1.00 28.81 257 TYR A C 1
ATOM 2072 O O . TYR A 1 257 ? -14.216 -16.985 14.688 1.00 28.81 257 TYR A O 1
ATOM 2080 N N . LEU A 1 258 ? -13.015 -17.484 16.545 1.00 31.42 258 LEU A N 1
ATOM 2081 C CA . LEU A 1 258 ? -14.134 -17.581 17.484 1.00 31.42 258 LEU A CA 1
ATOM 2082 C C . LEU A 1 258 ? -14.581 -16.175 17.865 1.00 31.42 258 LEU A C 1
ATOM 2084 O O . LEU A 1 258 ? -13.674 -15.335 18.065 1.00 31.42 258 LEU A O 1
#